Protein AF-0000000076607544 (afdb_homodimer)

Structure (mmCIF, N/CA/C/O backbone):
data_AF-0000000076607544-model_v1
#
loop_
_entity.id
_entity.type
_entity.pdbx_description
1 polymer 'Diamine N-acetyltransferase'
#
loop_
_atom_site.group_PDB
_atom_site.id
_atom_site.type_symbol
_atom_site.label_atom_id
_atom_site.label_alt_id
_atom_site.label_comp_id
_atom_site.label_asym_id
_atom_site.label_entity_id
_atom_site.label_seq_id
_atom_site.pdbx_PDB_ins_code
_atom_site.Cartn_x
_atom_site.Cartn_y
_atom_site.Cartn_z
_atom_site.occupancy
_atom_site.B_iso_or_equiv
_atom_site.auth_seq_id
_atom_site.auth_comp_id
_atom_site.auth_asym_id
_atom_site.auth_atom_id
_atom_site.pdbx_PDB_model_num
ATOM 1 N N . MET A 1 1 ? 13.906 -20.781 -18.016 1 77.5 1 MET A N 1
ATOM 2 C CA . MET A 1 1 ? 12.5 -21.188 -17.938 1 77.5 1 MET A CA 1
ATOM 3 C C . MET A 1 1 ? 12.133 -21.562 -16.5 1 77.5 1 MET A C 1
ATOM 5 O O . MET A 1 1 ? 12.914 -22.203 -15.805 1 77.5 1 MET A O 1
ATOM 9 N N . ILE A 1 2 ? 10.977 -20.969 -15.961 1 88.94 2 ILE A N 1
ATOM 10 C CA . ILE A 1 2 ? 10.555 -21.266 -14.602 1 88.94 2 ILE A CA 1
ATOM 11 C C . ILE A 1 2 ? 9.648 -22.484 -14.594 1 88.94 2 ILE A C 1
ATOM 13 O O . ILE A 1 2 ? 8.484 -22.406 -14.992 1 88.94 2 ILE A O 1
ATOM 17 N N . LYS A 1 3 ? 10.289 -23.641 -14.258 1 90.25 3 LYS A N 1
ATOM 18 C CA . LYS A 1 3 ? 9.477 -24.859 -14.359 1 90.25 3 LYS A CA 1
ATOM 19 C C . LYS A 1 3 ? 9.953 -25.922 -13.375 1 90.25 3 LYS A C 1
ATOM 21 O O . LYS A 1 3 ? 11.062 -25.828 -12.844 1 90.25 3 LYS A O 1
ATOM 26 N N . ASN A 1 4 ? 9.047 -26.828 -12.984 1 92.88 4 ASN A N 1
ATOM 27 C CA . ASN A 1 4 ? 9.359 -28.125 -12.367 1 92.88 4 ASN A CA 1
ATOM 28 C C . ASN A 1 4 ? 8.719 -29.281 -13.133 1 92.88 4 ASN A C 1
ATOM 30 O O . ASN A 1 4 ? 8.336 -29.125 -14.289 1 92.88 4 ASN A O 1
ATOM 34 N N . ASP A 1 5 ? 8.672 -30.469 -12.516 1 90.56 5 ASP A N 1
ATOM 35 C CA . ASP A 1 5 ? 8.203 -31.656 -13.219 1 90.56 5 ASP A CA 1
ATOM 36 C C . ASP A 1 5 ? 6.707 -31.578 -13.5 1 90.56 5 ASP A C 1
ATOM 38 O O . ASP A 1 5 ? 6.195 -32.281 -14.391 1 90.56 5 ASP A O 1
ATOM 42 N N . VAL A 1 6 ? 6.051 -30.703 -12.859 1 92.12 6 VAL A N 1
ATOM 43 C CA . VAL A 1 6 ? 4.59 -30.719 -12.891 1 92.12 6 VAL A CA 1
ATOM 44 C C . VAL A 1 6 ? 4.078 -29.453 -13.578 1 92.12 6 VAL A C 1
ATOM 46 O O . VAL A 1 6 ? 3.055 -29.484 -14.266 1 92.12 6 VAL A O 1
ATOM 49 N N . LEU A 1 7 ? 4.844 -28.344 -13.414 1 95.38 7 LEU A N 1
ATOM 50 C CA . LEU A 1 7 ? 4.301 -27.062 -13.836 1 95.38 7 LEU A CA 1
ATOM 51 C C . LEU A 1 7 ? 5.344 -26.25 -14.609 1 95.38 7 LEU A C 1
ATOM 53 O O . LEU A 1 7 ? 6.547 -26.438 -14.406 1 95.38 7 LEU A O 1
ATOM 57 N N . ILE A 1 8 ? 4.812 -25.375 -15.492 1 93.94 8 ILE A N 1
ATOM 58 C CA . ILE A 1 8 ? 5.605 -24.375 -16.203 1 93.94 8 ILE A CA 1
ATOM 59 C C . ILE A 1 8 ? 4.988 -23 -16 1 93.94 8 ILE A C 1
ATOM 61 O O . ILE A 1 8 ? 3.781 -22.812 -16.188 1 93.94 8 ILE A O 1
ATOM 65 N N . LEU A 1 9 ? 5.816 -22.078 -15.508 1 93.88 9 LEU A N 1
ATOM 66 C CA . LEU A 1 9 ? 5.422 -20.672 -15.508 1 93.88 9 LEU A CA 1
ATOM 67 C C . LEU A 1 9 ? 5.938 -19.953 -16.75 1 93.88 9 LEU A C 1
ATOM 69 O O . LEU A 1 9 ? 7.148 -19.906 -16.984 1 93.88 9 LEU A O 1
ATOM 73 N N . ARG A 1 10 ? 5.02 -19.406 -17.516 1 90.38 10 ARG A N 1
ATOM 74 C CA . ARG A 1 10 ? 5.441 -18.812 -18.781 1 90.38 10 ARG A CA 1
ATOM 75 C C . ARG A 1 10 ? 4.793 -17.453 -18.984 1 90.38 10 ARG A C 1
ATOM 77 O O . ARG A 1 10 ? 3.775 -17.141 -18.375 1 90.38 10 ARG A O 1
ATOM 84 N N . ALA A 1 11 ? 5.355 -16.781 -19.953 1 87.06 11 ALA A N 1
ATOM 85 C CA . ALA A 1 11 ? 4.836 -15.461 -20.297 1 87.06 11 ALA A CA 1
ATOM 86 C C . ALA A 1 11 ? 3.445 -15.562 -20.922 1 87.06 11 ALA A C 1
ATOM 88 O O . ALA A 1 11 ? 3.119 -16.562 -21.562 1 87.06 11 ALA A O 1
ATOM 89 N N . VAL A 1 12 ? 2.705 -14.469 -20.688 1 86.31 12 VAL A N 1
ATOM 90 C CA . VAL A 1 12 ? 1.394 -14.367 -21.328 1 86.31 12 VAL A CA 1
ATOM 91 C C . VAL A 1 12 ? 1.56 -14.211 -22.828 1 86.31 12 VAL A C 1
ATOM 93 O O . VAL A 1 12 ? 2.416 -13.453 -23.297 1 86.31 12 VAL A O 1
ATOM 96 N N . GLU A 1 13 ? 0.766 -14.961 -23.594 1 83.62 13 GLU A N 1
ATOM 97 C CA . GLU A 1 13 ? 0.777 -14.898 -25.047 1 83.62 13 GLU A CA 1
ATOM 98 C C . GLU A 1 13 ? -0.578 -14.453 -25.594 1 83.62 13 GLU A C 1
ATOM 100 O O . GLU A 1 13 ? -1.6 -14.586 -24.922 1 83.62 13 GLU A O 1
ATOM 105 N N . PRO A 1 14 ? -0.554 -13.859 -26.797 1 82.25 14 PRO A N 1
ATOM 106 C CA . PRO A 1 14 ? -1.816 -13.43 -27.391 1 82.25 14 PRO A CA 1
ATOM 107 C C . PRO A 1 14 ? -2.867 -14.539 -27.422 1 82.25 14 PRO A C 1
ATOM 109 O O . PRO A 1 14 ? -4.062 -14.258 -27.281 1 82.25 14 PRO A O 1
ATOM 112 N N . GLN A 1 15 ? -2.477 -15.758 -27.547 1 84.38 15 GLN A N 1
ATOM 113 C C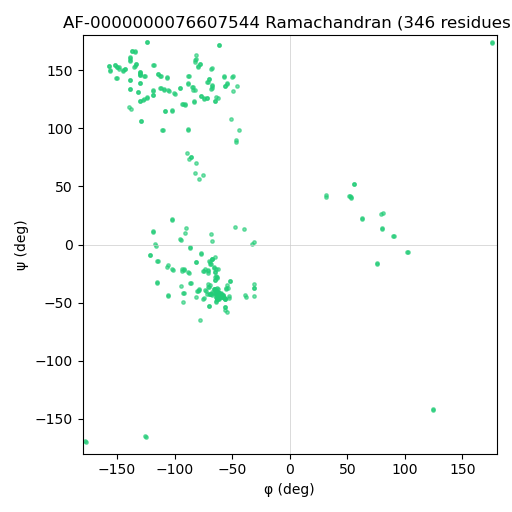A . GLN A 1 15 ? -3.385 -16.906 -27.625 1 84.38 15 GLN A CA 1
ATOM 114 C C . GLN A 1 15 ? -4.086 -17.141 -26.297 1 84.38 15 GLN A C 1
ATOM 116 O O . GLN A 1 15 ? -5.059 -17.891 -26.219 1 84.38 15 GLN A O 1
ATOM 121 N N . ASP A 1 16 ? -3.52 -16.531 -25.25 1 86.5 16 ASP A N 1
ATOM 122 C CA . ASP A 1 16 ? -4.094 -16.719 -23.922 1 86.5 16 ASP A CA 1
ATOM 123 C C . ASP A 1 16 ? -5.348 -15.875 -23.734 1 86.5 16 ASP A C 1
ATOM 125 O O . ASP A 1 16 ? -6.051 -16 -22.734 1 86.5 16 ASP A O 1
ATOM 129 N N . ILE A 1 17 ? -5.633 -15.062 -24.625 1 79.38 17 ILE A N 1
ATOM 130 C CA . ILE A 1 17 ? -6.695 -14.07 -24.484 1 79.38 17 ILE A CA 1
ATOM 131 C C . ILE A 1 17 ? -8.023 -14.773 -24.234 1 79.38 17 ILE A C 1
ATOM 133 O O . ILE A 1 17 ? -8.828 -14.312 -23.422 1 79.38 17 ILE A O 1
ATOM 137 N N . ASP A 1 18 ? -8.289 -15.812 -24.906 1 79.31 18 ASP A N 1
ATOM 138 C CA . ASP A 1 18 ? -9.555 -16.516 -24.75 1 79.31 18 ASP A CA 1
ATOM 139 C C . ASP A 1 18 ? -9.711 -17.078 -23.344 1 79.31 18 ASP A C 1
ATOM 141 O O . ASP A 1 18 ? -10.781 -17 -22.75 1 79.31 18 ASP A O 1
ATOM 145 N N . ILE A 1 19 ? -8.688 -17.625 -22.844 1 80.62 19 ILE A N 1
ATOM 146 C CA . ILE A 1 19 ? -8.727 -18.203 -21.516 1 80.62 19 ILE A CA 1
ATOM 147 C C . ILE A 1 19 ? -8.891 -17.094 -20.469 1 80.62 19 ILE A C 1
ATOM 149 O O . ILE A 1 19 ? -9.648 -17.234 -19.516 1 80.62 19 ILE A O 1
ATOM 153 N N . LEU A 1 20 ? -8.18 -16.031 -20.719 1 76.88 20 LEU A N 1
ATOM 154 C CA . LEU A 1 20 ? -8.258 -14.891 -19.797 1 76.88 20 LEU A CA 1
ATOM 155 C C . LEU A 1 20 ? -9.664 -14.305 -19.781 1 76.88 20 LEU A C 1
ATOM 157 O O . LEU A 1 20 ? -10.156 -13.898 -18.719 1 76.88 20 LEU A O 1
ATOM 161 N N . TYR A 1 21 ? -10.195 -14.258 -20.859 1 73.44 21 TYR A N 1
ATOM 162 C CA . TYR A 1 21 ? -11.562 -13.758 -20.969 1 73.44 21 TYR A CA 1
ATOM 163 C C . TYR A 1 21 ? -12.539 -14.664 -20.234 1 73.44 21 TYR A C 1
ATOM 165 O O . TYR A 1 21 ? -13.453 -14.18 -19.562 1 73.44 21 TYR A O 1
ATOM 173 N N . GLN A 1 22 ? -12.375 -15.867 -20.312 1 74.38 22 GLN A N 1
ATOM 174 C CA . GLN A 1 22 ? -13.242 -16.828 -19.641 1 74.38 22 GLN A CA 1
ATOM 175 C C . GLN A 1 22 ? -13.109 -16.719 -18.125 1 74.38 22 GLN A C 1
ATOM 177 O O . GLN A 1 22 ? -14.102 -16.844 -17.391 1 74.38 22 GLN A O 1
ATOM 182 N N . TRP A 1 23 ? -11.898 -16.5 -17.672 1 71.38 23 TRP A N 1
ATOM 183 C CA . TRP A 1 23 ? -11.656 -16.422 -16.234 1 71.38 23 TRP A CA 1
ATOM 184 C C . TRP A 1 23 ? -12.172 -15.117 -15.664 1 71.38 23 TRP A C 1
ATOM 186 O O . TRP A 1 23 ? -12.664 -15.086 -14.531 1 71.38 23 TRP A O 1
ATOM 196 N N . GLU A 1 24 ? -11.906 -13.953 -16.281 1 60.94 24 GLU A N 1
ATOM 197 C CA . GLU A 1 24 ? -12.383 -12.664 -15.812 1 60.94 24 GLU A CA 1
ATOM 198 C C . GLU A 1 24 ? -13.898 -12.672 -15.602 1 60.94 24 GLU A C 1
ATOM 200 O O . GLU A 1 24 ? -14.398 -12.102 -14.633 1 60.94 24 GLU A O 1
ATOM 205 N N . ASN A 1 25 ? -14.539 -13.164 -16.484 1 55.5 25 ASN A N 1
ATOM 206 C CA . ASN A 1 25 ? -15.992 -13.234 -16.375 1 55.5 25 ASN A CA 1
ATOM 207 C C . ASN A 1 25 ? -16.422 -14.094 -15.188 1 55.5 25 ASN A C 1
ATOM 209 O O . ASN A 1 25 ? -17.562 -13.992 -14.719 1 55.5 25 ASN A O 1
ATOM 213 N N . ASN A 1 26 ? -15.617 -14.844 -14.82 1 49.53 26 ASN A N 1
ATOM 214 C CA . ASN A 1 26 ? -15.93 -15.711 -13.688 1 49.53 26 ASN A CA 1
ATOM 215 C C . ASN A 1 26 ? -15.211 -15.258 -12.422 1 49.53 26 ASN A C 1
ATOM 217 O O . ASN A 1 26 ? -15.352 -15.883 -11.367 1 49.53 26 ASN A O 1
ATOM 221 N N . MET A 1 27 ? -14.234 -14.477 -12.578 1 46.03 27 MET A N 1
ATOM 222 C CA . MET A 1 27 ? -13.32 -14.25 -11.469 1 46.03 27 MET A CA 1
ATOM 223 C C . MET A 1 27 ? -13.805 -13.109 -10.578 1 46.03 27 MET A C 1
ATOM 225 O O . MET A 1 27 ? -13.773 -11.945 -10.984 1 46.03 27 MET A O 1
ATOM 229 N N . GLU A 1 28 ? -14.742 -13.266 -9.852 1 44.12 28 GLU A N 1
ATOM 230 C CA . GLU A 1 28 ? -14.93 -12.438 -8.664 1 44.12 28 GLU A CA 1
ATOM 231 C C . GLU A 1 28 ? -13.586 -11.992 -8.086 1 44.12 28 GLU A C 1
ATOM 233 O O . GLU A 1 28 ? -13.516 -10.992 -7.375 1 44.12 28 GLU A O 1
ATOM 238 N N . ILE A 1 29 ? -12.562 -12.75 -8.141 1 43.06 29 ILE A N 1
ATOM 239 C CA . ILE A 1 29 ? -11.516 -12.961 -7.145 1 43.06 29 ILE A CA 1
ATOM 240 C C . ILE A 1 29 ? -10.359 -12 -7.41 1 43.06 29 ILE A C 1
ATOM 242 O O . ILE A 1 29 ? -9.688 -11.555 -6.477 1 43.06 29 ILE A O 1
ATOM 246 N N . TRP A 1 30 ? -9.828 -11.914 -8.773 1 45.59 30 TRP A N 1
ATOM 247 C CA . TRP A 1 30 ? -8.43 -11.508 -8.781 1 45.59 30 TRP A CA 1
ATOM 248 C C . TRP A 1 30 ? -8.297 -10 -8.57 1 45.59 30 TRP A C 1
ATOM 250 O O . TRP A 1 30 ? -8.625 -9.211 -9.461 1 45.59 30 TRP A O 1
ATOM 260 N N . GLN A 1 31 ? -8.789 -9.539 -7.594 1 44.5 31 GLN A N 1
ATOM 261 C CA . GLN A 1 31 ? -8.672 -8.125 -7.254 1 44.5 31 GLN A CA 1
ATOM 262 C C . GLN A 1 31 ? -7.223 -7.75 -6.969 1 44.5 31 GLN A C 1
ATOM 264 O O . GLN A 1 31 ? -6.93 -6.609 -6.594 1 44.5 31 GLN A O 1
ATOM 269 N N . ALA A 1 32 ? -6.492 -8.828 -6.887 1 42.16 32 ALA A N 1
ATOM 270 C CA . ALA A 1 32 ? -5.25 -8.391 -6.258 1 42.16 32 ALA A CA 1
ATOM 271 C C . ALA A 1 32 ? -4.605 -7.258 -7.051 1 42.16 32 ALA A C 1
ATOM 273 O O . ALA A 1 32 ? -3.973 -6.371 -6.473 1 42.16 32 ALA A O 1
ATOM 274 N N . GLY A 1 33 ? -4.301 -7.41 -8.391 1 44.12 33 GLY A N 1
ATOM 275 C CA . GLY A 1 33 ? -3.67 -6.316 -9.109 1 44.12 33 GLY A CA 1
ATOM 276 C C . GLY A 1 33 ? -4.668 -5.375 -9.758 1 44.12 33 GLY A C 1
ATOM 277 O O . GLY A 1 33 ? -5.816 -5.75 -10.008 1 44.12 33 GLY A O 1
ATOM 278 N N . ASN A 1 34 ? -4.609 -4.039 -9.352 1 42 34 ASN A N 1
ATOM 279 C CA . ASN A 1 34 ? -5.43 -2.982 -9.938 1 42 34 ASN A CA 1
ATOM 280 C C . ASN A 1 34 ? -5.703 -3.246 -11.414 1 42 34 ASN A C 1
ATOM 282 O O . ASN A 1 34 ? -6.168 -2.357 -12.133 1 42 34 ASN A O 1
ATOM 286 N N . THR A 1 35 ? -5.254 -4.219 -11.891 1 39.31 35 THR A N 1
ATOM 287 C CA . THR A 1 35 ? -5.184 -4.242 -13.344 1 39.31 35 THR A CA 1
ATOM 288 C C . THR A 1 35 ? -6.531 -4.633 -13.945 1 39.31 35 THR A C 1
ATOM 290 O O . THR A 1 35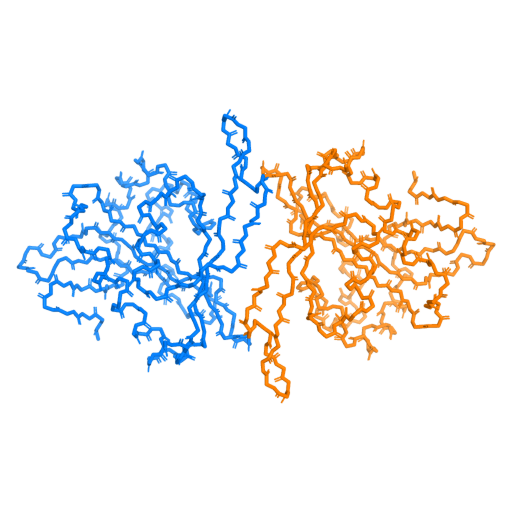 ? -6.816 -4.316 -15.102 1 39.31 35 THR A O 1
ATOM 293 N N . LEU A 1 36 ? -7.137 -5.547 -13.477 1 37.81 36 LEU A N 1
ATOM 294 C CA . LEU A 1 36 ? -7.973 -6.141 -14.508 1 37.81 36 LEU A CA 1
ATOM 295 C C . LEU A 1 36 ? -9.273 -5.363 -14.672 1 37.81 36 LEU A C 1
ATOM 297 O O . LEU A 1 36 ? -10.195 -5.512 -13.875 1 37.81 36 LEU A O 1
ATOM 301 N N . VAL A 1 37 ? -9.18 -4.238 -15 1 42.12 37 VAL A N 1
ATOM 302 C CA . VAL A 1 37 ? -10.406 -3.697 -15.578 1 42.12 37 VAL A CA 1
ATOM 303 C C . VAL A 1 37 ? -10.938 -4.645 -16.656 1 42.12 37 VAL A C 1
ATOM 305 O O . VAL A 1 37 ? -10.156 -5.266 -17.375 1 42.12 37 VAL A O 1
ATOM 308 N N . PRO A 1 38 ? -12.195 -4.859 -16.484 1 43.47 38 PRO A N 1
ATOM 309 C CA . PRO A 1 38 ? -12.805 -5.652 -17.547 1 43.47 38 PRO A CA 1
ATOM 310 C C . PRO A 1 38 ? -12.414 -5.16 -18.938 1 43.47 38 PRO A C 1
ATOM 312 O O . PRO A 1 38 ? -12.562 -3.977 -19.25 1 43.47 38 PRO A O 1
ATOM 315 N N . PHE A 1 39 ? -11.414 -5.605 -19.438 1 44.66 39 PHE A N 1
ATOM 316 C CA . PHE A 1 39 ? -11.023 -5.191 -20.781 1 44.66 39 PHE A CA 1
ATOM 317 C C . PHE A 1 39 ? -11.773 -5.996 -21.844 1 44.66 39 PHE A C 1
ATOM 319 O O . PHE A 1 39 ? -12.109 -7.156 -21.609 1 44.66 39 PHE A O 1
ATOM 326 N N . SER A 1 40 ? -12.32 -5.285 -22.844 1 53.31 40 SER A N 1
ATOM 327 C CA . SER A 1 40 ? -12.648 -5.961 -24.094 1 53.31 40 SER A CA 1
ATOM 328 C C . SER A 1 40 ? -11.477 -6.793 -24.594 1 53.31 40 SER A C 1
ATOM 330 O O . SER A 1 40 ? -10.328 -6.562 -24.203 1 53.31 40 SER A O 1
ATOM 332 N N . LYS A 1 41 ? -11.867 -7.973 -25.219 1 57.72 41 LYS A N 1
ATOM 333 C CA . LYS A 1 41 ? -10.867 -8.852 -25.828 1 57.72 41 LYS A CA 1
ATOM 334 C C . LYS A 1 41 ? -9.766 -8.047 -26.516 1 57.72 41 LYS A C 1
ATOM 336 O O . LYS A 1 41 ? -8.586 -8.391 -26.422 1 57.72 41 LYS A O 1
ATOM 341 N N . TYR A 1 42 ? -10.258 -7.098 -27.203 1 60.16 42 TYR A N 1
ATOM 342 C CA . TYR A 1 42 ? -9.344 -6.266 -27.969 1 60.16 42 TYR A CA 1
ATOM 343 C C . TYR A 1 42 ? -8.383 -5.52 -27.047 1 60.16 42 TYR A C 1
ATOM 345 O O . TYR A 1 42 ? -7.18 -5.473 -27.297 1 60.16 42 TYR A O 1
ATOM 353 N N . GLN A 1 43 ? -8.797 -5.062 -26.078 1 60.34 43 GLN A N 1
ATOM 354 C CA . GLN A 1 43 ? -7.965 -4.301 -25.156 1 60.34 43 GLN A CA 1
ATOM 355 C C . GLN A 1 43 ? -6.988 -5.211 -24.422 1 60.34 43 GLN A C 1
ATOM 357 O O . GLN A 1 43 ? -5.844 -4.828 -24.172 1 60.34 43 GLN A O 1
ATOM 362 N N . LEU A 1 44 ? -7.512 -6.309 -24.219 1 61.97 44 LEU A N 1
ATOM 363 C CA . LEU A 1 44 ? -6.656 -7.285 -23.547 1 61.97 44 LEU A CA 1
ATOM 364 C C . LEU A 1 44 ? -5.508 -7.711 -24.453 1 61.97 44 LEU A C 1
ATOM 366 O O . LEU A 1 44 ? -4.379 -7.891 -23.984 1 61.97 44 LEU A O 1
ATOM 370 N N . LYS A 1 45 ? -5.887 -7.938 -25.672 1 62.34 45 LYS A N 1
ATOM 371 C CA . LYS A 1 45 ? -4.855 -8.305 -26.641 1 62.34 45 LYS A CA 1
ATOM 372 C C . LYS A 1 45 ? -3.775 -7.23 -26.719 1 62.34 45 LYS A C 1
ATOM 374 O O . LYS A 1 45 ? -2.584 -7.543 -26.75 1 62.34 45 LYS A O 1
ATOM 379 N N . LYS A 1 46 ? -4.16 -6.105 -26.797 1 61.69 46 LYS A N 1
ATOM 380 C CA . LYS A 1 46 ? -3.213 -5 -26.875 1 61.69 46 LYS A CA 1
ATOM 381 C C . LYS A 1 46 ? -2.344 -4.922 -25.625 1 61.69 46 LYS A C 1
ATOM 383 O O . LYS A 1 46 ? -1.154 -4.605 -25.719 1 61.69 46 LYS A O 1
ATOM 388 N N . TYR A 1 47 ? -3.039 -5.203 -24.625 1 59.91 47 TYR A N 1
ATOM 389 C CA . TYR A 1 47 ? -2.336 -5.164 -23.359 1 59.91 47 TYR A CA 1
ATOM 390 C C . TYR A 1 47 ? -1.216 -6.199 -23.312 1 59.91 47 TYR A C 1
ATOM 392 O O . TYR A 1 47 ? -0.099 -5.898 -22.891 1 59.91 47 TYR A O 1
ATOM 400 N N . ILE A 1 48 ? -1.546 -7.297 -23.703 1 61.88 48 ILE A N 1
ATOM 401 C CA . ILE A 1 48 ? -0.591 -8.398 -23.688 1 61.88 48 ILE A CA 1
ATOM 402 C C . ILE A 1 48 ? 0.578 -8.086 -24.609 1 61.88 48 ILE A C 1
ATOM 404 O O . ILE A 1 48 ? 1.735 -8.352 -24.281 1 61.88 48 ILE A O 1
ATOM 408 N N . GLU A 1 49 ? 0.218 -7.641 -25.625 1 59.78 49 GLU A N 1
ATOM 409 C CA . GLU A 1 49 ? 1.232 -7.32 -26.625 1 59.78 49 GLU A CA 1
ATOM 410 C C . GLU A 1 49 ? 2.18 -6.234 -26.125 1 59.78 49 GLU A C 1
ATOM 412 O O . GLU A 1 49 ? 3.359 -6.219 -26.484 1 59.78 49 GLU A O 1
ATOM 417 N N . SER A 1 50 ? 1.668 -5.52 -25.359 1 56.66 50 SER A N 1
ATOM 418 C CA . SER A 1 50 ? 2.461 -4.398 -24.859 1 56.66 50 SER A CA 1
ATOM 419 C C . SER A 1 50 ? 3.162 -4.75 -23.547 1 56.66 50 SER A C 1
ATOM 421 O O . SER A 1 50 ? 4.109 -4.07 -23.156 1 56.66 50 SER A O 1
ATOM 423 N N . SER A 1 51 ? 2.613 -5.738 -22.938 1 53.69 51 SER A N 1
ATOM 424 C CA . SER A 1 51 ? 3.053 -6.062 -21.578 1 53.69 51 SER A CA 1
ATOM 425 C C . SER A 1 51 ? 4.434 -6.711 -21.594 1 53.69 51 SER A C 1
ATOM 427 O O . SER A 1 51 ? 4.949 -7.098 -20.531 1 53.69 51 SER A O 1
ATOM 429 N N . SER A 1 52 ? 4.953 -7.316 -22.719 1 52 52 SER A N 1
ATOM 430 C CA . SER A 1 52 ? 6.289 -7.895 -22.594 1 52 52 SER A CA 1
ATOM 431 C C . SER A 1 52 ? 7.207 -7 -21.766 1 52 52 SER A C 1
ATOM 433 O O . SER A 1 52 ? 8.43 -7.055 -21.906 1 52 52 SER A O 1
ATOM 435 N N . LEU A 1 53 ? 6.707 -6.09 -21.109 1 52.47 53 LEU A N 1
ATOM 436 C CA . LEU A 1 53 ? 7.547 -4.953 -20.75 1 52.47 53 LEU A CA 1
ATOM 437 C C . LEU A 1 53 ? 8.383 -5.262 -19.516 1 52.47 53 LEU A C 1
ATOM 439 O O . LEU A 1 53 ? 8.047 -6.16 -18.75 1 52.47 53 LEU A O 1
ATOM 443 N N . ASP A 1 54 ? 9.539 -4.504 -19.375 1 66.19 54 ASP A N 1
ATOM 444 C CA . ASP A 1 54 ? 10.609 -4.23 -18.438 1 66.19 54 ASP A CA 1
ATOM 445 C C . ASP A 1 54 ? 10.062 -4.043 -17.016 1 66.19 54 ASP A C 1
ATOM 447 O O . ASP A 1 54 ? 9.344 -3.078 -16.75 1 66.19 54 ASP A O 1
ATOM 451 N N . LEU A 1 55 ? 10.195 -5.203 -16.266 1 71 55 LEU A N 1
ATOM 452 C CA . LEU A 1 55 ? 9.836 -5.188 -14.859 1 71 55 LEU A CA 1
ATOM 453 C C . LEU A 1 55 ? 10.086 -3.816 -14.242 1 71 55 LEU A C 1
ATOM 455 O O . LEU A 1 55 ? 9.289 -3.334 -13.438 1 71 55 LEU A O 1
ATOM 459 N N . TYR A 1 56 ? 11.133 -3.256 -14.695 1 71.62 56 TYR A N 1
ATOM 460 C CA . TYR A 1 56 ? 11.531 -1.976 -14.125 1 71.62 56 TYR A CA 1
ATOM 461 C C . TYR A 1 56 ? 10.625 -0.852 -14.625 1 71.62 56 TYR A C 1
ATOM 463 O O . TYR A 1 56 ? 10.422 0.143 -13.922 1 71.62 56 TYR A O 1
ATOM 471 N N . GLN A 1 57 ? 10.055 -1.14 -15.711 1 74.44 57 GLN A N 1
ATOM 472 C CA . GLN A 1 57 ? 9.18 -0.118 -16.281 1 74.44 57 GLN A CA 1
ATOM 473 C C . GLN A 1 57 ? 7.738 -0.314 -15.82 1 74.44 57 GLN A C 1
ATOM 475 O O . GLN A 1 57 ? 7.078 0.642 -15.406 1 74.44 57 GLN A O 1
ATOM 480 N N . THR A 1 58 ? 7.305 -1.545 -15.797 1 76.88 58 THR A N 1
ATOM 481 C CA . THR A 1 58 ? 5.898 -1.794 -15.508 1 76.88 58 THR A CA 1
ATOM 482 C C . THR A 1 58 ? 5.68 -2.018 -14.016 1 76.88 58 THR A C 1
ATOM 484 O O . THR A 1 58 ? 4.551 -1.925 -13.531 1 76.88 58 THR A O 1
ATOM 487 N N . LYS A 1 59 ? 6.738 -2.396 -13.367 1 86.19 59 LYS A N 1
ATOM 488 C CA . LYS A 1 59 ? 6.742 -2.703 -11.938 1 86.19 59 LYS A CA 1
ATOM 489 C C . LYS A 1 59 ? 5.84 -3.896 -11.625 1 86.19 59 LYS A C 1
ATOM 491 O O . LYS A 1 59 ? 5.297 -4.004 -10.523 1 86.19 59 LYS A O 1
ATOM 496 N N . GLN A 1 60 ? 5.629 -4.73 -12.781 1 87.88 60 GLN A N 1
ATOM 497 C CA . GLN A 1 60 ? 4.785 -5.914 -12.641 1 87.88 60 GLN A CA 1
ATOM 498 C C . GLN A 1 60 ? 5.25 -7.031 -13.57 1 87.88 60 GLN A C 1
ATOM 500 O O . GLN A 1 60 ? 5.926 -6.777 -14.57 1 87.88 60 GLN A O 1
ATOM 505 N N . LEU A 1 61 ? 5.051 -8.266 -13.234 1 86.62 61 LEU A N 1
ATOM 506 C CA . LEU A 1 61 ? 5.301 -9.477 -14.016 1 86.62 61 LEU A CA 1
ATOM 507 C C . LEU A 1 61 ? 4.152 -10.469 -13.867 1 86.62 61 LEU A C 1
ATOM 509 O O . LEU A 1 61 ? 3.799 -10.852 -12.75 1 86.62 61 LEU A O 1
ATOM 513 N N . ARG A 1 62 ? 3.516 -10.719 -15 1 90.06 62 ARG A N 1
ATOM 514 C CA . ARG A 1 62 ? 2.439 -11.703 -15 1 90.06 62 ARG A CA 1
ATOM 515 C C . ARG A 1 62 ? 2.836 -12.945 -15.797 1 90.06 62 ARG A C 1
ATOM 517 O O . ARG A 1 62 ? 3.338 -12.836 -16.922 1 90.06 62 ARG A O 1
ATOM 524 N N . LEU A 1 63 ? 2.572 -14.117 -15.25 1 90.19 63 LEU A N 1
ATOM 525 C CA . LEU A 1 63 ? 2.893 -15.391 -15.883 1 90.19 63 LEU A CA 1
ATOM 526 C C . LEU A 1 63 ? 1.684 -16.312 -15.875 1 90.19 63 LEU A C 1
ATOM 528 O O . LEU A 1 63 ? 0.864 -16.266 -14.961 1 90.19 63 LEU A O 1
ATOM 532 N N . MET A 1 64 ? 1.652 -17.109 -16.938 1 91.88 64 MET A N 1
ATOM 533 C CA . MET A 1 64 ? 0.673 -18.188 -16.969 1 91.88 64 MET A CA 1
ATOM 534 C C . MET A 1 64 ? 1.229 -19.453 -16.328 1 91.88 64 MET A C 1
ATOM 536 O O . MET A 1 64 ? 2.428 -19.719 -16.422 1 91.88 64 MET A O 1
ATOM 540 N N . ILE A 1 65 ? 0.322 -20.156 -15.672 1 94.88 65 ILE A N 1
ATOM 541 C CA . ILE A 1 65 ? 0.686 -21.438 -15.086 1 94.88 65 ILE A CA 1
ATOM 542 C C . ILE A 1 65 ? 0.172 -22.562 -15.969 1 94.88 65 ILE A C 1
ATOM 544 O O . ILE A 1 65 ? -1.039 -22.75 -16.109 1 94.88 65 ILE A O 1
ATOM 548 N N . ASP A 1 66 ? 1.102 -23.297 -16.516 1 94.88 66 ASP A N 1
ATOM 549 C CA . ASP A 1 66 ? 0.758 -24.438 -17.359 1 94.88 66 ASP A CA 1
ATOM 550 C C . ASP A 1 66 ? 1.151 -25.766 -16.688 1 94.88 66 ASP A C 1
ATOM 552 O O . ASP A 1 66 ? 2.154 -25.828 -15.977 1 94.88 66 ASP A O 1
ATOM 556 N N . LEU A 1 67 ? 0.285 -26.781 -16.953 1 94.81 67 LEU A N 1
ATOM 557 C CA . LEU A 1 67 ? 0.742 -28.141 -16.625 1 94.81 67 LEU A CA 1
ATOM 558 C C . LEU A 1 67 ? 1.892 -28.547 -17.547 1 94.81 67 LEU A C 1
ATOM 560 O O . LEU A 1 67 ? 1.873 -28.266 -18.734 1 94.81 67 LEU A O 1
ATOM 564 N N . ALA A 1 68 ? 2.877 -29.156 -16.922 1 89.69 68 ALA A N 1
ATOM 565 C CA . ALA A 1 68 ? 4.055 -29.562 -17.688 1 89.69 68 ALA A CA 1
ATOM 566 C C . ALA A 1 68 ? 3.736 -30.734 -18.609 1 89.69 68 ALA A C 1
ATOM 568 O O . ALA A 1 68 ? 4.434 -30.969 -19.594 1 89.69 68 ALA A O 1
ATOM 569 N N . ALA A 1 69 ? 2.707 -31.438 -18.234 1 82.81 69 ALA A N 1
ATOM 570 C CA . ALA A 1 69 ? 2.359 -32.625 -19.047 1 82.81 69 ALA A CA 1
ATOM 571 C C . ALA A 1 69 ? 2.018 -32.219 -20.484 1 82.81 69 ALA A C 1
ATOM 573 O O . ALA A 1 69 ? 1.933 -31.016 -20.797 1 82.81 69 ALA A O 1
ATOM 574 N N . GLN A 1 70 ? 1.859 -33.188 -21.312 1 66.19 70 GLN A N 1
ATOM 575 C CA . GLN A 1 70 ? 1.791 -33.094 -22.766 1 66.19 70 GLN A CA 1
ATOM 576 C C . GLN A 1 70 ? 0.718 -32.094 -23.219 1 66.19 70 GLN A C 1
ATOM 578 O O . GLN A 1 70 ? 0.915 -31.359 -24.172 1 66.19 70 GLN A O 1
ATOM 583 N N . ASN A 1 71 ? -0.421 -31.969 -22.5 1 65 71 ASN A N 1
ATOM 584 C CA . ASN A 1 71 ? -1.46 -31.141 -23.094 1 65 71 ASN A CA 1
ATOM 585 C C . ASN A 1 71 ? -1.327 -29.688 -22.656 1 65 71 ASN A C 1
ATOM 587 O O . ASN A 1 71 ? -2.062 -28.812 -23.141 1 65 71 ASN A O 1
ATOM 591 N N . ARG A 1 72 ? -0.269 -29.266 -22 1 74 72 ARG A N 1
ATOM 592 C CA . ARG A 1 72 ? 0.126 -27.938 -21.562 1 74 72 ARG A CA 1
ATOM 593 C C . ARG A 1 72 ? -1.095 -27.078 -21.234 1 74 72 ARG A C 1
ATOM 595 O O . ARG A 1 72 ? -1.192 -25.922 -21.656 1 74 72 ARG A O 1
ATOM 602 N N . SER A 1 73 ? -2.07 -27.672 -20.562 1 88.62 73 SER A N 1
ATOM 603 C CA . SER A 1 73 ? -3.256 -26.922 -20.172 1 88.62 73 SER A CA 1
ATOM 604 C C . SER A 1 73 ? -2.898 -25.781 -19.219 1 88.62 73 SER A C 1
ATOM 606 O O . SER A 1 73 ? -2.145 -25.984 -18.266 1 88.62 73 SER A O 1
ATOM 608 N N . THR A 1 74 ? -3.359 -24.625 -19.656 1 92.94 74 THR A N 1
ATOM 609 C CA . THR A 1 74 ? -3.213 -23.484 -18.766 1 92.94 74 THR A CA 1
ATOM 610 C C . THR A 1 74 ? -4.211 -23.562 -17.609 1 92.94 74 THR A C 1
ATOM 612 O O . THR A 1 74 ? -5.418 -23.641 -17.828 1 92.94 74 THR A O 1
ATOM 615 N N . ILE A 1 75 ? -3.684 -23.484 -16.359 1 93.62 75 ILE A N 1
ATOM 616 C CA . ILE A 1 75 ? -4.578 -23.812 -15.258 1 93.62 75 ILE A CA 1
ATOM 617 C C . ILE A 1 75 ? -4.68 -22.625 -14.305 1 93.62 75 ILE A C 1
ATOM 619 O O . ILE A 1 75 ? -5.469 -22.641 -13.359 1 93.62 75 ILE A O 1
ATOM 623 N N . GLY A 1 76 ? -3.828 -21.609 -14.516 1 94 76 GLY A N 1
ATOM 624 C CA . GLY A 1 76 ? -3.844 -20.469 -13.617 1 94 76 GLY A CA 1
ATOM 625 C C . GLY A 1 76 ? -2.873 -19.375 -14.023 1 94 76 GLY A C 1
ATOM 626 O O . GLY A 1 76 ? -2.379 -19.359 -15.148 1 94 76 GLY A O 1
ATOM 627 N N . MET A 1 77 ? -2.713 -18.406 -13.07 1 92.81 77 MET A N 1
ATOM 628 C CA . MET A 1 77 ? -1.807 -17.281 -13.266 1 92.81 77 MET A CA 1
ATOM 629 C C . MET A 1 77 ? -1.12 -16.906 -11.953 1 92.81 77 MET A C 1
ATOM 631 O O . MET A 1 77 ? -1.674 -17.125 -10.875 1 92.81 77 MET A O 1
ATOM 635 N N . ILE A 1 78 ? 0.034 -16.391 -12.133 1 93.81 78 ILE A N 1
ATOM 636 C CA . ILE A 1 78 ? 0.787 -15.852 -11 1 93.81 78 ILE A CA 1
ATOM 637 C C . ILE A 1 78 ? 1.46 -14.539 -11.398 1 93.81 78 ILE A C 1
ATOM 639 O O . ILE A 1 78 ? 1.926 -14.391 -12.531 1 93.81 78 ILE A O 1
ATOM 643 N N . ASP A 1 79 ? 1.452 -13.602 -10.422 1 91.75 79 ASP A N 1
ATOM 644 C CA . ASP A 1 79 ? 1.991 -12.312 -10.836 1 91.75 79 ASP A CA 1
ATOM 645 C C . ASP A 1 79 ? 2.752 -11.641 -9.695 1 91.75 79 ASP A C 1
ATOM 647 O O . ASP A 1 79 ? 2.529 -11.953 -8.523 1 91.75 79 ASP A O 1
ATOM 651 N N . LEU A 1 80 ? 3.707 -10.898 -10.086 1 93.31 80 LEU A N 1
ATOM 652 C CA . LEU A 1 80 ? 4.418 -9.922 -9.266 1 93.31 80 LEU A CA 1
ATOM 653 C C . LEU A 1 80 ? 3.904 -8.516 -9.531 1 93.31 80 LEU A C 1
ATOM 655 O O . LEU A 1 80 ? 3.795 -8.094 -10.68 1 93.31 80 LEU A O 1
ATOM 659 N N . PHE A 1 81 ? 3.566 -7.766 -8.414 1 91 81 PHE A N 1
ATOM 660 C CA . PHE A 1 81 ? 3.049 -6.418 -8.617 1 91 81 PHE A CA 1
ATOM 661 C C . PHE A 1 81 ? 3.678 -5.445 -7.629 1 91 81 PHE A C 1
ATOM 663 O O . PHE A 1 81 ? 4.324 -5.859 -6.664 1 91 81 PHE A O 1
ATOM 670 N N . ASP A 1 82 ? 3.486 -4.184 -7.918 1 91.69 82 ASP A N 1
ATOM 671 C CA . ASP A 1 82 ? 3.988 -3.127 -7.043 1 91.69 82 ASP A CA 1
ATOM 672 C C . ASP A 1 82 ? 5.473 -3.318 -6.746 1 91.69 82 ASP A C 1
ATOM 674 O O . ASP A 1 82 ? 5.898 -3.213 -5.594 1 91.69 82 ASP A O 1
ATOM 678 N N . PHE A 1 83 ? 6.215 -3.686 -7.824 1 92.62 83 PHE A N 1
ATOM 679 C CA . PHE A 1 83 ? 7.656 -3.842 -7.641 1 92.62 83 PHE A CA 1
ATOM 680 C C . PHE A 1 83 ? 8.305 -2.506 -7.305 1 92.62 83 PHE A C 1
ATOM 682 O O . PHE A 1 83 ? 8.109 -1.519 -8.016 1 92.62 83 PHE A O 1
ATOM 689 N N . ASP A 1 84 ? 8.992 -2.447 -6.188 1 93.06 84 ASP A N 1
ATOM 690 C CA . ASP A 1 84 ? 9.773 -1.297 -5.746 1 93.06 84 ASP A CA 1
ATOM 691 C C . ASP A 1 84 ? 11.266 -1.595 -5.801 1 93.06 84 ASP A C 1
ATOM 693 O O . ASP A 1 84 ? 11.812 -2.23 -4.895 1 93.06 84 ASP A O 1
ATOM 697 N N . PRO A 1 85 ? 11.93 -1.163 -6.832 1 90.62 85 PRO A N 1
ATOM 698 C CA . PRO A 1 85 ? 13.344 -1.508 -6.984 1 90.62 85 PRO A CA 1
ATOM 699 C C . PRO A 1 85 ? 14.219 -0.909 -5.883 1 90.62 85 PRO A C 1
ATOM 701 O O . PRO A 1 85 ? 15.258 -1.478 -5.535 1 90.62 85 PRO A O 1
ATOM 704 N N . TYR A 1 86 ? 13.836 0.197 -5.383 1 90.56 86 TYR A N 1
ATOM 705 C CA . TYR A 1 86 ? 14.625 0.819 -4.328 1 90.56 86 TYR A CA 1
ATOM 706 C C . TYR A 1 86 ? 14.523 0.03 -3.027 1 90.56 86 TYR A C 1
ATOM 708 O O . TYR A 1 86 ? 15.547 -0.333 -2.434 1 90.56 86 TYR A O 1
ATOM 716 N N . HIS A 1 87 ? 13.352 -0.232 -2.592 1 94.75 87 HIS A N 1
ATOM 717 C CA . HIS A 1 87 ? 13.164 -0.982 -1.354 1 94.75 87 HIS A CA 1
ATOM 718 C C . HIS A 1 87 ? 13.18 -2.484 -1.614 1 94.75 87 HIS A C 1
ATOM 720 O O . HIS A 1 87 ? 13.008 -3.281 -0.688 1 94.75 87 HIS A O 1
ATOM 726 N N . ASN A 1 88 ? 13.281 -2.887 -2.836 1 94.75 88 ASN A N 1
ATOM 727 C CA . ASN A 1 88 ? 13.5 -4.254 -3.295 1 94.75 88 ASN A CA 1
ATOM 728 C C . ASN A 1 88 ? 12.438 -5.207 -2.756 1 94.75 88 ASN A C 1
ATOM 730 O O . ASN A 1 88 ? 12.766 -6.238 -2.166 1 94.75 88 ASN A O 1
ATOM 734 N N . ARG A 1 89 ? 11.266 -4.848 -2.963 1 97.38 89 ARG A N 1
ATOM 735 C CA . ARG A 1 89 ? 10.117 -5.645 -2.527 1 97.38 89 ARG A CA 1
ATOM 736 C C . ARG A 1 89 ? 9.031 -5.664 -3.59 1 97.38 89 ARG A C 1
ATOM 738 O O . ARG A 1 89 ? 8.977 -4.785 -4.453 1 97.38 89 ARG A O 1
ATOM 745 N N . ALA A 1 90 ? 8.164 -6.707 -3.486 1 95.94 90 ALA A N 1
ATOM 746 C CA . ALA A 1 90 ? 7.059 -6.809 -4.434 1 95.94 90 ALA A CA 1
ATOM 747 C C . ALA A 1 90 ? 5.918 -7.637 -3.852 1 95.94 90 ALA A C 1
ATOM 749 O O . ALA A 1 90 ? 6.141 -8.516 -3.016 1 95.94 90 ALA A O 1
ATOM 750 N N . GLY A 1 91 ? 4.738 -7.266 -4.309 1 97.38 91 GLY A N 1
ATOM 751 C CA . GLY A 1 91 ? 3.6 -8.125 -4.012 1 97.38 91 GLY A CA 1
ATOM 752 C C . GLY A 1 91 ? 3.506 -9.328 -4.926 1 97.38 91 GLY A C 1
ATOM 753 O O . GLY A 1 91 ? 3.994 -9.297 -6.059 1 97.38 91 GLY A O 1
ATOM 754 N N . VAL A 1 92 ? 2.904 -10.344 -4.395 1 97.12 92 VAL A N 1
ATOM 755 C CA . VAL A 1 92 ? 2.705 -11.547 -5.199 1 97.12 92 VAL A CA 1
ATOM 756 C C . VAL A 1 92 ? 1.247 -11.992 -5.113 1 97.12 92 VAL A C 1
ATOM 758 O O . VAL A 1 92 ? 0.625 -11.906 -4.055 1 97.12 92 VAL A O 1
ATOM 761 N N . GLY A 1 93 ? 0.757 -12.391 -6.246 1 95.5 93 GLY A N 1
ATOM 762 C CA . GLY A 1 93 ? -0.578 -12.953 -6.348 1 95.5 93 GLY A CA 1
ATOM 763 C C . GLY A 1 93 ? -0.625 -14.227 -7.176 1 95.5 93 GLY A C 1
ATOM 764 O O . GLY A 1 93 ? 0.231 -14.445 -8.039 1 95.5 93 GLY A O 1
ATOM 765 N N . ILE A 1 94 ? -1.652 -15.031 -6.887 1 95.25 94 ILE A N 1
ATOM 766 C CA . ILE A 1 94 ? -1.778 -16.297 -7.613 1 95.25 94 ILE A CA 1
ATOM 767 C C . ILE A 1 94 ? -3.25 -16.688 -7.715 1 95.25 94 ILE A C 1
ATOM 769 O O . ILE A 1 94 ? -4.027 -16.438 -6.789 1 95.25 94 ILE A O 1
ATOM 773 N N . MET A 1 95 ? -3.521 -17.25 -8.867 1 92.5 95 MET A N 1
ATOM 774 C CA . MET A 1 95 ? -4.859 -17.797 -9.102 1 92.5 95 MET A CA 1
ATOM 775 C C . MET A 1 95 ? -4.793 -19.125 -9.828 1 92.5 95 MET A C 1
ATOM 777 O O . MET A 1 95 ? -4.012 -19.297 -10.766 1 92.5 95 MET A O 1
ATOM 781 N N . ILE A 1 96 ? -5.547 -20.078 -9.352 1 93.19 96 ILE A N 1
ATOM 782 C CA . ILE A 1 96 ? -5.727 -21.375 -10.008 1 93.19 96 ILE A CA 1
ATOM 783 C C . ILE A 1 96 ? -7.195 -21.562 -10.367 1 93.19 96 ILE A C 1
ATOM 785 O O . ILE A 1 96 ? -8.086 -21.312 -9.555 1 93.19 96 ILE A O 1
ATOM 789 N N . HIS A 1 97 ? -7.414 -21.984 -11.602 1 89.62 97 HIS A N 1
ATOM 790 C CA . HIS A 1 97 ? -8.781 -22.266 -12.016 1 89.62 97 HIS A CA 1
ATOM 791 C C . HIS A 1 97 ? -9.43 -23.312 -11.102 1 89.62 97 HIS A C 1
ATOM 793 O O . HIS A 1 97 ? -8.781 -24.266 -10.68 1 89.62 97 HIS A O 1
ATOM 799 N N . GLN A 1 98 ? -10.719 -23.109 -10.891 1 90 98 GLN A N 1
ATOM 800 C CA . GLN A 1 98 ? -11.469 -23.891 -9.914 1 90 98 GLN A CA 1
ATOM 801 C C . GLN A 1 98 ? -11.344 -25.391 -10.203 1 90 98 GLN A C 1
ATOM 803 O O . GLN A 1 98 ? -11.25 -26.188 -9.273 1 90 98 GLN A O 1
ATOM 808 N N . SER A 1 99 ? -11.336 -25.797 -11.461 1 89.62 99 SER A N 1
ATOM 809 C CA . SER A 1 99 ? -11.32 -27.188 -11.859 1 89.62 99 SER A CA 1
ATOM 810 C C . SER A 1 99 ? -10 -27.859 -11.484 1 89.62 99 SER A C 1
ATOM 812 O O . SER A 1 99 ? -9.891 -29.094 -11.492 1 89.62 99 SER A O 1
ATOM 814 N N . TYR A 1 100 ? -9.055 -27.062 -11.117 1 92 100 TYR A N 1
ATOM 815 C CA . TYR A 1 100 ? -7.723 -27.609 -10.875 1 92 100 TYR A CA 1
ATOM 816 C C . TYR A 1 100 ? -7.293 -27.375 -9.43 1 92 100 TYR A C 1
ATOM 818 O O . TYR A 1 100 ? -6.133 -27.609 -9.078 1 92 100 TYR A O 1
ATOM 826 N N . ARG A 1 101 ? -8.172 -26.969 -8.562 1 92.62 101 ARG A N 1
ATOM 827 C CA . ARG A 1 101 ? -7.836 -26.656 -7.176 1 92.62 101 ARG A CA 1
ATOM 828 C C . ARG A 1 101 ? -7.801 -27.938 -6.336 1 92.62 101 ARG A C 1
ATOM 830 O O . ARG A 1 101 ? -8.312 -28.984 -6.754 1 92.62 101 ARG A O 1
ATOM 837 N N . GLY A 1 102 ? -7.109 -27.797 -5.246 1 93.19 102 GLY A N 1
ATOM 838 C CA . GLY A 1 102 ? -7.055 -28.922 -4.324 1 93.19 102 GLY A CA 1
ATOM 839 C C . GLY A 1 102 ? -6.051 -29.984 -4.742 1 93.19 102 GLY A C 1
ATOM 840 O O . GLY A 1 102 ? -6.09 -31.109 -4.242 1 93.19 102 GLY A O 1
ATOM 841 N N . LYS A 1 103 ? -5.176 -29.672 -5.684 1 94.31 103 LYS A N 1
ATOM 842 C CA . LYS A 1 103 ? -4.23 -30.656 -6.211 1 94.31 103 LYS A CA 1
ATOM 843 C C . LYS A 1 103 ? -2.791 -30.25 -5.914 1 94.31 103 LYS A C 1
ATOM 845 O O . LYS A 1 103 ? -1.851 -30.891 -6.398 1 94.31 103 LYS A O 1
ATOM 850 N N . GLY A 1 104 ? -2.641 -29.141 -5.258 1 96.19 104 GLY A N 1
ATOM 851 C CA . GLY A 1 104 ? -1.307 -28.703 -4.871 1 96.19 104 GLY A CA 1
ATOM 852 C C . GLY A 1 104 ? -0.639 -27.828 -5.914 1 96.19 104 GLY A C 1
ATOM 853 O O . GLY A 1 104 ? 0.519 -27.438 -5.754 1 96.19 104 GLY A O 1
ATOM 854 N N . TYR A 1 105 ? -1.327 -27.438 -6.93 1 96.06 105 TYR A N 1
ATOM 855 C CA . TYR A 1 105 ? -0.747 -26.672 -8.023 1 96.06 105 TYR A CA 1
ATOM 856 C C . TYR A 1 105 ? -0.405 -25.25 -7.578 1 96.06 105 TYR A C 1
ATOM 858 O O . TYR A 1 105 ? 0.614 -24.703 -7.992 1 96.06 105 TYR A O 1
ATOM 866 N N . ALA A 1 106 ? -1.252 -24.75 -6.746 1 97.06 106 ALA A N 1
ATOM 867 C CA . ALA A 1 106 ? -0.992 -23.391 -6.258 1 97.06 106 ALA A CA 1
ATOM 868 C C . ALA A 1 106 ? 0.303 -23.344 -5.453 1 97.06 106 ALA A C 1
ATOM 870 O O . ALA A 1 106 ? 1.158 -22.484 -5.699 1 97.06 106 ALA A O 1
ATOM 871 N N . SER A 1 107 ? 0.414 -24.234 -4.566 1 97.75 107 SER A N 1
ATOM 872 C CA . SER A 1 107 ? 1.61 -24.281 -3.734 1 97.75 107 SER A CA 1
ATOM 873 C C . SER A 1 107 ? 2.861 -24.516 -4.578 1 97.75 107 SER A C 1
ATOM 875 O O . SER A 1 107 ? 3.879 -23.844 -4.387 1 97.75 107 SER A O 1
ATOM 877 N N . SER A 1 108 ? 2.771 -25.438 -5.445 1 97.19 108 SER A N 1
ATOM 878 C CA . SER A 1 108 ? 3.902 -25.734 -6.32 1 97.19 108 SER A CA 1
ATOM 879 C C . SER A 1 108 ? 4.289 -24.516 -7.156 1 97.19 108 SER A C 1
ATOM 881 O O . SER A 1 108 ? 5.473 -24.172 -7.262 1 97.19 108 SER A O 1
ATOM 883 N N . SER A 1 109 ? 3.342 -23.844 -7.723 1 97.06 109 SER A N 1
ATOM 884 C CA . SER A 1 109 ? 3.588 -22.656 -8.531 1 97.06 109 SER A CA 1
ATOM 885 C C . SER A 1 109 ? 4.195 -21.531 -7.703 1 97.06 109 SER A C 1
ATOM 887 O O . SER A 1 109 ? 5.141 -20.875 -8.141 1 97.06 109 SER A O 1
ATOM 889 N N . LEU A 1 110 ? 3.619 -21.344 -6.562 1 97.69 110 LEU A N 1
ATOM 890 C CA . LEU A 1 110 ? 4.094 -20.281 -5.672 1 97.69 110 LEU A CA 1
ATOM 891 C C . LEU A 1 110 ? 5.543 -20.516 -5.27 1 97.69 110 LEU A C 1
ATOM 893 O O . LEU A 1 110 ? 6.355 -19.594 -5.281 1 97.69 110 LEU A O 1
ATOM 897 N N . ASN A 1 111 ? 5.852 -21.719 -4.996 1 97.31 111 ASN A N 1
ATOM 898 C CA . ASN A 1 111 ? 7.215 -22.062 -4.617 1 97.31 111 ASN A CA 1
ATOM 899 C C . ASN A 1 111 ? 8.203 -21.781 -5.746 1 97.31 111 ASN A C 1
ATOM 901 O O . ASN A 1 111 ? 9.266 -21.219 -5.523 1 97.31 111 ASN A O 1
ATOM 905 N N . LEU A 1 112 ? 7.832 -22.188 -6.91 1 96.12 112 LEU A N 1
ATOM 906 C CA . LEU A 1 112 ? 8.656 -21.922 -8.086 1 96.12 112 LEU A CA 1
ATOM 907 C C . LEU A 1 112 ? 8.883 -20.422 -8.266 1 96.12 112 LEU A C 1
ATOM 909 O O . LEU A 1 112 ? 10 -19.984 -8.539 1 96.12 112 LEU A O 1
ATOM 913 N N . PHE A 1 113 ? 7.84 -19.734 -8.102 1 96.44 113 PHE A N 1
ATOM 914 C CA . PHE A 1 113 ? 7.875 -18.297 -8.344 1 96.44 113 PHE A CA 1
ATOM 915 C C . PHE A 1 113 ? 8.688 -17.594 -7.27 1 96.44 113 PHE A C 1
ATOM 917 O O . PHE A 1 113 ? 9.43 -16.641 -7.566 1 96.44 113 PHE A O 1
ATOM 924 N N . ILE A 1 114 ? 8.492 -18 -6.051 1 97.56 114 ILE A N 1
ATOM 925 C CA . ILE A 1 114 ? 9.266 -17.453 -4.941 1 97.56 114 ILE A CA 1
ATOM 926 C C . ILE A 1 114 ? 10.758 -17.641 -5.211 1 97.56 114 ILE A C 1
ATOM 928 O O . ILE A 1 114 ? 11.539 -16.688 -5.078 1 97.56 114 ILE A O 1
ATOM 932 N N . ASP A 1 115 ? 11.141 -18.828 -5.629 1 95.75 115 ASP A N 1
ATOM 933 C CA . ASP A 1 115 ? 12.531 -19.125 -5.941 1 95.75 115 ASP A CA 1
ATOM 934 C C . ASP A 1 115 ? 13.055 -18.219 -7.055 1 95.75 115 ASP A C 1
ATOM 936 O O . ASP A 1 115 ? 14.148 -17.672 -6.953 1 95.75 115 ASP A O 1
ATOM 940 N N . TYR A 1 116 ? 12.289 -18.047 -7.988 1 94.56 116 TYR A N 1
ATOM 941 C CA . TYR A 1 116 ? 12.656 -17.172 -9.102 1 94.56 116 TYR A CA 1
ATOM 942 C C . TYR A 1 116 ? 12.844 -15.734 -8.633 1 94.56 116 TYR A C 1
ATOM 944 O O . TYR A 1 116 ? 13.836 -15.094 -8.977 1 94.56 116 TYR A O 1
ATOM 952 N N . CYS A 1 117 ? 11.906 -15.25 -7.855 1 95.06 117 CYS A N 1
ATOM 953 C CA . CYS A 1 117 ? 11.953 -13.867 -7.387 1 95.06 117 CYS A CA 1
ATOM 954 C C . CYS A 1 117 ? 13.188 -13.625 -6.516 1 95.06 117 CYS A C 1
ATOM 956 O O . CYS A 1 117 ? 13.875 -12.617 -6.672 1 95.06 117 CYS A O 1
ATOM 958 N N . PHE A 1 118 ? 13.484 -14.555 -5.652 1 96.56 118 PHE A N 1
ATOM 959 C CA . PHE A 1 118 ? 14.578 -14.375 -4.703 1 96.56 118 PHE A CA 1
ATOM 960 C C . PHE A 1 118 ? 15.922 -14.656 -5.363 1 96.56 118 PHE A C 1
ATOM 962 O O . PHE A 1 118 ? 16.875 -13.891 -5.184 1 96.56 118 PHE A O 1
ATOM 969 N N . ASN A 1 119 ? 15.977 -15.648 -6.188 1 94.25 119 ASN A N 1
ATOM 970 C CA . ASN A 1 119 ? 17.281 -16.125 -6.609 1 94.25 119 ASN A CA 1
ATOM 971 C C . ASN A 1 119 ? 17.641 -15.648 -8.016 1 94.25 119 ASN A C 1
ATOM 973 O O . ASN A 1 119 ? 18.812 -15.641 -8.398 1 94.25 119 ASN A O 1
ATOM 977 N N . HIS A 1 120 ? 16.703 -15.297 -8.773 1 91.25 120 HIS A N 1
ATOM 978 C CA . HIS A 1 120 ? 16.969 -14.828 -10.125 1 91.25 120 HIS A CA 1
ATOM 979 C C . HIS A 1 120 ? 16.797 -13.312 -10.227 1 91.25 120 HIS A C 1
ATOM 981 O O . HIS A 1 120 ? 17.641 -12.625 -10.797 1 91.25 120 HIS A O 1
ATOM 987 N N . LEU A 1 121 ? 15.75 -12.805 -9.648 1 91.06 121 LEU A N 1
ATOM 988 C CA . LEU A 1 121 ? 15.5 -11.367 -9.719 1 91.06 121 LEU A CA 1
ATOM 989 C C . LEU A 1 121 ? 16.203 -10.633 -8.586 1 91.06 121 LEU A C 1
ATOM 991 O O . LEU A 1 121 ? 16.359 -9.406 -8.633 1 91.06 121 LEU A O 1
ATOM 995 N N . GLY A 1 122 ? 16.469 -11.336 -7.492 1 93.75 122 GLY A N 1
ATOM 996 C CA . GLY A 1 122 ? 17.203 -10.75 -6.375 1 93.75 122 GLY A CA 1
ATOM 997 C C . GLY A 1 122 ? 16.328 -9.898 -5.477 1 93.75 122 GLY A C 1
ATOM 998 O O . GLY A 1 122 ? 16.812 -8.977 -4.824 1 93.75 122 GLY A O 1
ATOM 999 N N . ILE A 1 123 ? 15.109 -10.18 -5.438 1 96.06 123 ILE A N 1
ATOM 1000 C CA . ILE A 1 123 ? 14.164 -9.43 -4.613 1 96.06 123 ILE A CA 1
ATOM 1001 C C . ILE A 1 123 ? 14.398 -9.758 -3.141 1 96.06 123 ILE A C 1
ATOM 1003 O O . ILE A 1 123 ? 14.609 -10.914 -2.777 1 96.06 123 ILE A O 1
ATOM 1007 N N . HIS A 1 124 ? 14.312 -8.742 -2.271 1 97.5 124 HIS A N 1
ATOM 1008 C CA . HIS A 1 124 ? 14.586 -8.891 -0.846 1 97.5 124 HIS A CA 1
ATOM 1009 C C . HIS A 1 124 ? 13.406 -9.523 -0.119 1 97.5 124 HIS A C 1
ATOM 1011 O O . HIS A 1 124 ? 13.602 -10.344 0.785 1 97.5 124 HIS A O 1
ATOM 1017 N N . GLN A 1 125 ? 12.242 -9.109 -0.555 1 98.25 125 GLN A N 1
ATOM 1018 C CA . GLN A 1 125 ? 11.094 -9.688 0.132 1 98.25 125 GLN A CA 1
ATOM 1019 C C . GLN A 1 125 ? 9.844 -9.617 -0.74 1 98.25 125 GLN A C 1
ATOM 1021 O O . GLN A 1 125 ? 9.734 -8.758 -1.614 1 98.25 125 GLN A O 1
ATOM 1026 N N . LEU A 1 126 ? 8.945 -10.523 -0.513 1 98.31 126 LEU A N 1
ATOM 1027 C CA . LEU A 1 126 ? 7.625 -10.602 -1.125 1 98.31 126 LEU A CA 1
ATOM 1028 C C . LEU A 1 126 ? 6.531 -10.391 -0.084 1 98.31 126 LEU A C 1
ATOM 1030 O O . LEU A 1 126 ? 6.719 -10.711 1.092 1 98.31 126 LEU A O 1
ATOM 1034 N N . TYR A 1 127 ? 5.434 -9.773 -0.537 1 98.44 127 TYR A N 1
ATOM 1035 C CA . TYR A 1 127 ? 4.316 -9.602 0.387 1 98.44 127 TYR A CA 1
ATOM 1036 C C . TYR A 1 127 ? 2.988 -9.875 -0.304 1 98.44 127 TYR A C 1
ATOM 1038 O O . TYR A 1 127 ? 2.922 -9.938 -1.534 1 98.44 127 TYR A O 1
ATOM 1046 N N . CYS A 1 128 ? 1.996 -10.125 0.487 1 97.81 128 CYS A N 1
ATOM 1047 C CA . CYS A 1 128 ? 0.623 -10.227 0.003 1 97.81 128 CYS A CA 1
ATOM 1048 C C . CYS A 1 128 ? -0.366 -9.789 1.078 1 97.81 128 CYS A C 1
ATOM 1050 O O . CYS A 1 128 ? -0.038 -9.789 2.266 1 97.81 128 CYS A O 1
ATOM 1052 N N . ASN A 1 129 ? -1.452 -9.328 0.648 1 97.88 129 ASN A N 1
ATOM 1053 C CA . ASN A 1 129 ? -2.59 -8.969 1.489 1 97.88 129 ASN A CA 1
ATOM 1054 C C . ASN A 1 129 ? -3.824 -9.797 1.144 1 97.88 129 ASN A C 1
ATOM 1056 O O . ASN A 1 129 ? -4.172 -9.938 -0.03 1 97.88 129 ASN A O 1
ATOM 1060 N N . ILE A 1 130 ? -4.41 -10.383 2.166 1 97.5 130 ILE A N 1
ATOM 1061 C CA . ILE A 1 130 ? -5.465 -11.359 1.931 1 97.5 130 ILE A CA 1
ATOM 1062 C C . ILE A 1 130 ? -6.668 -11.047 2.816 1 97.5 130 ILE A C 1
ATOM 1064 O O . ILE A 1 130 ? -6.52 -10.812 4.02 1 97.5 130 ILE A O 1
ATOM 1068 N N . ALA A 1 131 ? -7.863 -11.039 2.17 1 96.94 131 ALA A N 1
ATOM 1069 C CA . ALA A 1 131 ? -9.062 -10.961 2.996 1 96.94 131 ALA A CA 1
ATOM 1070 C C . ALA A 1 131 ? -9.086 -12.07 4.047 1 96.94 131 ALA A C 1
ATOM 1072 O O . ALA A 1 131 ? -8.758 -13.219 3.75 1 96.94 131 ALA A O 1
ATOM 1073 N N . VAL A 1 132 ? -9.5 -11.711 5.258 1 97.19 132 VAL A N 1
ATOM 1074 C CA . VAL A 1 132 ? -9.422 -12.672 6.355 1 97.19 132 VAL A CA 1
ATOM 1075 C C . VAL A 1 132 ? -10.367 -13.836 6.09 1 97.19 132 VAL A C 1
ATOM 1077 O O . VAL A 1 132 ? -10.203 -14.922 6.656 1 97.19 132 VAL A O 1
ATOM 1080 N N . THR A 1 133 ? -11.328 -13.68 5.25 1 95.81 133 THR A N 1
ATOM 1081 C CA . THR A 1 133 ? -12.305 -14.719 4.941 1 95.81 133 THR A CA 1
ATOM 1082 C C . THR A 1 133 ? -11.742 -15.703 3.916 1 95.81 133 THR A C 1
ATOM 1084 O O . THR A 1 133 ? -12.305 -16.781 3.699 1 95.81 133 THR A O 1
ATOM 1087 N N . ASN A 1 134 ? -10.695 -15.336 3.279 1 94.75 134 ASN A N 1
ATOM 1088 C CA . ASN A 1 134 ? -10.086 -16.203 2.281 1 94.75 134 ASN A CA 1
ATOM 1089 C C . ASN A 1 134 ? -9.109 -17.188 2.92 1 94.75 134 ASN A C 1
ATOM 1091 O O . ASN A 1 134 ? -7.895 -17.094 2.709 1 94.75 134 ASN A O 1
ATOM 1095 N N . GLN A 1 135 ? -9.664 -18.141 3.527 1 96.5 135 GLN A N 1
ATOM 1096 C CA . GLN A 1 135 ? -8.883 -19.094 4.312 1 96.5 135 GLN A CA 1
ATOM 1097 C C . GLN A 1 135 ? -7.945 -19.906 3.42 1 96.5 135 GLN A C 1
ATOM 1099 O O . GLN A 1 135 ? -6.816 -20.203 3.812 1 96.5 135 GLN A O 1
ATOM 1104 N N . ALA A 1 136 ? -8.383 -20.266 2.26 1 94.69 136 ALA A N 1
ATOM 1105 C CA . ALA A 1 136 ? -7.566 -21.047 1.333 1 94.69 136 ALA A CA 1
ATOM 1106 C C . ALA A 1 136 ? -6.273 -20.312 0.985 1 94.69 136 ALA A C 1
ATOM 1108 O O . ALA A 1 136 ? -5.191 -20.906 1.012 1 94.69 136 ALA A O 1
ATOM 1109 N N . SER A 1 137 ? -6.414 -19.062 0.718 1 96.31 137 SER A N 1
ATOM 1110 C CA . SER A 1 137 ? -5.234 -18.266 0.397 1 96.31 137 SER A CA 1
ATOM 1111 C C . SER A 1 137 ? -4.34 -18.078 1.619 1 96.31 137 SER A C 1
ATOM 1113 O O . SER A 1 137 ? -3.113 -18.156 1.515 1 96.31 137 SER A O 1
ATOM 1115 N N . ILE A 1 138 ? -4.949 -17.812 2.709 1 97.81 138 ILE A N 1
ATOM 1116 C CA . ILE A 1 138 ? -4.18 -17.656 3.938 1 97.81 138 ILE A CA 1
ATOM 1117 C C . ILE A 1 138 ? -3.346 -18.906 4.191 1 97.81 138 ILE A C 1
ATOM 1119 O O . ILE A 1 138 ? -2.145 -18.828 4.457 1 97.81 138 ILE A O 1
ATOM 1123 N N . GLU A 1 139 ? -3.924 -20.062 4.062 1 97.62 139 GLU A N 1
ATOM 1124 C CA . GLU A 1 139 ? -3.223 -21.328 4.27 1 97.62 139 GLU A CA 1
ATOM 1125 C C . GLU A 1 139 ? -2.121 -21.516 3.232 1 97.62 139 GLU A C 1
ATOM 1127 O O . GLU A 1 139 ? -1.018 -21.953 3.566 1 97.62 139 GLU A O 1
ATOM 1132 N N . LEU A 1 140 ? -2.418 -21.203 2.037 1 97.75 140 LEU A N 1
ATOM 1133 C CA . LEU A 1 140 ? -1.45 -21.328 0.955 1 97.75 140 LEU A CA 1
ATOM 1134 C C . LEU A 1 140 ? -0.179 -20.547 1.262 1 97.75 140 LEU A C 1
ATOM 1136 O O . LEU A 1 140 ? 0.921 -21.109 1.236 1 97.75 140 LEU A O 1
ATOM 1140 N N . PHE A 1 141 ? -0.335 -19.312 1.568 1 98.12 141 PHE A N 1
ATOM 1141 C CA . PHE A 1 141 ? 0.826 -18.438 1.74 1 98.12 141 PHE A CA 1
ATOM 1142 C C . PHE A 1 141 ? 1.548 -18.75 3.045 1 98.12 141 PHE A C 1
ATOM 1144 O O . PHE A 1 141 ? 2.779 -18.75 3.098 1 98.12 141 PHE A O 1
ATOM 1151 N N . THR A 1 142 ? 0.77 -19.016 4.066 1 98.19 142 THR A N 1
ATOM 1152 C CA . THR A 1 142 ? 1.398 -19.391 5.328 1 98.19 142 THR A CA 1
ATOM 1153 C C . THR A 1 142 ? 2.201 -20.688 5.164 1 98.19 142 THR A C 1
ATOM 1155 O O . THR A 1 142 ? 3.328 -20.781 5.656 1 98.19 142 THR A O 1
ATOM 1158 N N . LYS A 1 143 ? 1.685 -21.641 4.453 1 97.31 143 LYS A N 1
ATOM 1159 C CA . LYS A 1 143 ? 2.359 -22.922 4.211 1 97.31 143 LYS A CA 1
ATOM 1160 C C . LYS A 1 143 ? 3.633 -22.719 3.395 1 97.31 143 LYS A C 1
ATOM 1162 O O . LYS A 1 143 ? 4.543 -23.547 3.445 1 97.31 143 LYS A O 1
ATOM 1167 N N . ASN A 1 144 ? 3.646 -21.656 2.689 1 97.5 144 ASN A N 1
ATOM 1168 C CA . ASN A 1 144 ? 4.812 -21.391 1.851 1 97.5 144 ASN A CA 1
ATOM 1169 C C . ASN A 1 144 ? 5.723 -20.344 2.469 1 97.5 144 ASN A C 1
ATOM 1171 O O . ASN A 1 144 ? 6.426 -19.625 1.753 1 97.5 144 ASN A O 1
ATOM 1175 N N . GLY A 1 145 ? 5.637 -20.141 3.746 1 97.88 145 GLY A N 1
ATOM 1176 C CA . GLY A 1 145 ? 6.672 -19.438 4.492 1 97.88 145 GLY A CA 1
ATOM 1177 C C . GLY A 1 145 ? 6.309 -18.016 4.816 1 97.88 145 GLY A C 1
ATOM 1178 O O . GLY A 1 145 ? 7.023 -17.328 5.566 1 97.88 145 GLY A O 1
ATOM 1179 N N . PHE A 1 146 ? 5.203 -17.547 4.305 1 98.56 146 PHE A N 1
ATOM 1180 C CA . PHE A 1 146 ? 4.809 -16.172 4.609 1 98.56 146 PHE A CA 1
ATOM 1181 C C . PHE A 1 146 ? 4.379 -16.047 6.066 1 98.56 146 PHE A C 1
ATOM 1183 O O . PHE A 1 146 ? 3.709 -16.938 6.602 1 98.56 146 PHE A O 1
ATOM 1190 N N . GLN A 1 147 ? 4.742 -14.898 6.672 1 98.5 147 GLN A N 1
ATOM 1191 C CA . GLN A 1 147 ? 4.383 -14.625 8.062 1 98.5 147 GLN A CA 1
ATOM 1192 C C . GLN A 1 147 ? 3.328 -13.523 8.148 1 98.5 147 GLN A C 1
ATOM 1194 O O . GLN A 1 147 ? 3.441 -12.492 7.48 1 98.5 147 GLN A O 1
ATOM 1199 N N . LYS A 1 148 ? 2.32 -13.805 8.961 1 98.44 148 LYS A N 1
ATOM 1200 C CA . LYS A 1 148 ? 1.321 -12.773 9.219 1 98.44 148 LYS A CA 1
AT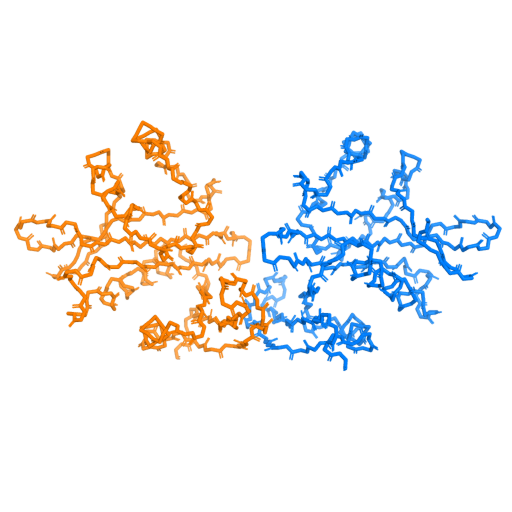OM 1201 C C . LYS A 1 148 ? 1.894 -11.664 10.094 1 98.44 148 LYS A C 1
ATOM 1203 O O . LYS A 1 148 ? 2.367 -11.922 11.203 1 98.44 148 LYS A O 1
ATOM 1208 N N . ILE A 1 149 ? 1.794 -10.438 9.641 1 98.31 149 ILE A N 1
ATOM 1209 C CA . ILE A 1 149 ? 2.473 -9.367 10.367 1 98.31 149 ILE A CA 1
ATOM 1210 C C . ILE A 1 149 ? 1.44 -8.406 10.953 1 98.31 149 ILE A C 1
ATOM 1212 O O . ILE A 1 149 ? 1.777 -7.551 11.773 1 98.31 149 ILE A O 1
ATOM 1216 N N . GLY A 1 150 ? 0.245 -8.492 10.523 1 98.06 150 GLY A N 1
ATOM 1217 C CA . GLY A 1 150 ? -0.795 -7.617 11.039 1 98.06 150 GLY A CA 1
ATOM 1218 C C . GLY A 1 150 ? -2.125 -7.793 10.328 1 98.06 150 GLY A C 1
ATOM 1219 O O . GLY A 1 150 ? -2.244 -8.609 9.414 1 98.06 150 GLY A O 1
ATOM 1220 N N . ILE A 1 151 ? -3.096 -7.105 10.867 1 98.44 151 ILE A N 1
ATOM 1221 C CA . ILE A 1 151 ? -4.441 -7.105 10.297 1 98.44 151 ILE A CA 1
ATOM 1222 C C . ILE A 1 151 ? -4.938 -5.672 10.148 1 98.44 151 ILE A C 1
ATOM 1224 O O . ILE A 1 151 ? -4.895 -4.887 11.094 1 98.44 151 ILE A O 1
ATOM 1228 N N . ARG A 1 152 ? -5.32 -5.301 8.906 1 98.06 152 ARG A N 1
ATOM 1229 C CA . ARG A 1 152 ? -6.035 -4.047 8.688 1 98.06 152 ARG A CA 1
ATOM 1230 C C . ARG A 1 152 ? -7.527 -4.219 8.945 1 98.06 152 ARG A C 1
ATOM 1232 O O . ARG A 1 152 ? -8.188 -5.023 8.289 1 98.06 152 ARG A O 1
ATOM 1239 N N . LYS A 1 153 ? -8.023 -3.422 9.844 1 98.19 153 LYS A N 1
ATOM 1240 C CA . LYS A 1 153 ? -9.43 -3.521 10.227 1 98.19 153 LYS A CA 1
ATOM 1241 C C . LYS A 1 153 ? -10.32 -2.736 9.266 1 98.19 153 LYS A C 1
ATOM 1243 O O . LYS A 1 153 ? -9.984 -1.615 8.875 1 98.19 153 LYS A O 1
ATOM 1248 N N . GLU A 1 154 ? -11.477 -3.396 8.859 1 97.88 154 GLU A N 1
ATOM 1249 C CA . GLU A 1 154 ? -12.484 -2.766 8.016 1 97.88 154 GLU A CA 1
ATOM 1250 C C . GLU A 1 154 ? -11.859 -2.189 6.75 1 97.88 154 GLU A C 1
ATOM 1252 O O . GLU A 1 154 ? -12.234 -1.104 6.301 1 97.88 154 GLU A O 1
ATOM 1257 N N . TRP A 1 155 ? -10.961 -2.885 6.188 1 97.69 155 TRP A N 1
ATOM 1258 C CA . TRP A 1 155 ? -10.133 -2.385 5.094 1 97.69 155 TRP A CA 1
ATOM 1259 C C . TRP A 1 155 ? -10.828 -2.592 3.75 1 97.69 155 TRP A C 1
ATOM 1261 O O . TRP A 1 155 ? -10.633 -1.809 2.816 1 97.69 155 TRP A O 1
ATOM 1271 N N . LEU A 1 156 ? -11.547 -3.611 3.678 1 96.06 156 LEU A N 1
ATOM 1272 C CA . LEU A 1 156 ? -12.227 -3.969 2.434 1 96.06 156 LEU A CA 1
ATOM 1273 C C . LEU A 1 156 ? -13.727 -3.742 2.547 1 96.06 156 LEU A C 1
ATOM 1275 O O . LEU A 1 156 ? -14.398 -4.391 3.352 1 96.06 156 LEU A O 1
ATOM 1279 N N . LYS A 1 157 ? -14.219 -2.801 1.753 1 94.88 157 LYS A N 1
ATOM 1280 C CA . LYS A 1 157 ? -15.664 -2.635 1.652 1 94.88 157 LYS A CA 1
ATOM 1281 C C . LYS A 1 157 ? -16.281 -3.717 0.771 1 94.88 157 LYS A C 1
ATOM 1283 O O . LYS A 1 157 ? -15.766 -4.012 -0.311 1 94.88 157 LYS A O 1
ATOM 1288 N N . THR A 1 158 ? -17.25 -4.355 1.276 1 93.06 158 THR A N 1
ATOM 1289 C CA . THR A 1 158 ? -17.984 -5.379 0.532 1 93.06 158 THR A CA 1
ATOM 1290 C C . THR A 1 158 ? -19.469 -5.062 0.497 1 93.06 158 THR A C 1
ATOM 1292 O O . THR A 1 158 ? -19.922 -4.086 1.103 1 93.06 158 THR A O 1
ATOM 1295 N N . LEU A 1 159 ? -20.234 -5.84 -0.237 1 89.5 159 LEU A N 1
ATOM 1296 C CA . LEU A 1 159 ? -21.672 -5.656 -0.296 1 89.5 159 LEU A CA 1
ATOM 1297 C C . LEU A 1 159 ? -22.312 -5.898 1.069 1 89.5 159 LEU A C 1
ATOM 1299 O O . LEU A 1 159 ? -23.359 -5.34 1.376 1 89.5 159 LEU A O 1
ATOM 1303 N N . LYS A 1 160 ? -21.672 -6.719 1.868 1 92 160 LYS A N 1
ATOM 1304 C CA . LYS A 1 160 ? -22.203 -7.105 3.17 1 92 160 LYS A CA 1
ATOM 1305 C C . LYS A 1 160 ? -21.625 -6.227 4.281 1 92 160 LYS A C 1
ATOM 1307 O O . LYS A 1 160 ? -21.969 -6.406 5.453 1 92 160 LYS A O 1
ATOM 1312 N N . GLY A 1 161 ? -20.828 -5.199 3.939 1 94.56 161 GLY A N 1
ATOM 1313 C CA . GLY A 1 161 ? -20.188 -4.359 4.941 1 94.56 161 GLY A CA 1
ATOM 1314 C C . GLY A 1 161 ? -18.688 -4.301 4.793 1 94.56 161 GLY A C 1
ATOM 1315 O O . GLY A 1 161 ? -18.172 -4.203 3.678 1 94.56 161 GLY A O 1
ATOM 1316 N N . TRP A 1 162 ? -18 -4.285 5.98 1 95.75 162 TRP A N 1
ATOM 1317 C CA . TRP A 1 162 ? -16.547 -4.176 5.98 1 95.75 162 TRP A CA 1
ATOM 1318 C C . TRP A 1 162 ? -15.906 -5.508 6.336 1 95.75 162 TRP A C 1
ATOM 1320 O O . TRP A 1 162 ? -16.422 -6.258 7.164 1 95.75 162 TRP A O 1
ATOM 1330 N N . GLU A 1 163 ? -14.773 -5.77 5.699 1 96.94 163 GLU A N 1
ATOM 1331 C CA . GLU A 1 163 ? -13.984 -6.961 5.988 1 96.94 163 GLU A CA 1
ATOM 1332 C C . GLU A 1 163 ? -12.531 -6.602 6.309 1 96.94 163 GLU A C 1
ATOM 1334 O O . GLU A 1 163 ? -11.977 -5.676 5.719 1 96.94 163 GLU A O 1
ATOM 1339 N N . ASP A 1 164 ? -12 -7.371 7.215 1 98.19 164 ASP A N 1
ATOM 1340 C CA . ASP A 1 164 ? -10.594 -7.18 7.578 1 98.19 164 ASP A CA 1
ATOM 1341 C C . ASP A 1 164 ? -9.672 -7.789 6.527 1 98.19 164 ASP A C 1
ATOM 1343 O O . ASP A 1 164 ? -10.07 -8.68 5.777 1 98.19 164 ASP A O 1
ATOM 1347 N N . GLU A 1 165 ? -8.461 -7.238 6.48 1 98.12 165 GLU A N 1
ATOM 1348 C CA . GLU A 1 165 ? -7.422 -7.746 5.586 1 98.12 165 GLU A CA 1
ATOM 1349 C C . GLU A 1 165 ? -6.164 -8.125 6.363 1 98.12 165 GLU A C 1
ATOM 1351 O O . GLU A 1 165 ? -5.641 -7.328 7.145 1 98.12 165 GLU A O 1
ATOM 1356 N N . ALA A 1 166 ? -5.707 -9.352 6.176 1 98.56 166 ALA A N 1
ATOM 1357 C CA . ALA A 1 166 ? -4.477 -9.82 6.805 1 98.56 166 ALA A CA 1
ATOM 1358 C C . ALA A 1 166 ? -3.26 -9.508 5.934 1 98.56 166 ALA A C 1
ATOM 1360 O O . ALA A 1 166 ? -3.311 -9.656 4.711 1 98.56 166 ALA A O 1
ATOM 1361 N N . LEU A 1 167 ? -2.23 -9.086 6.59 1 98.5 167 LEU A N 1
ATOM 1362 C CA . LEU A 1 167 ? -0.996 -8.703 5.918 1 98.5 167 LEU A CA 1
ATOM 1363 C C . LEU A 1 167 ? 0.084 -9.758 6.113 1 98.5 167 LEU A C 1
ATOM 1365 O O . LEU A 1 167 ? 0.316 -10.219 7.234 1 98.5 167 LEU A O 1
ATOM 1369 N N . PHE A 1 168 ? 0.775 -10.141 4.984 1 98.62 168 PHE A N 1
ATOM 1370 C CA . PHE A 1 168 ? 1.799 -11.18 5.047 1 98.62 168 PHE A CA 1
ATOM 1371 C C . PHE A 1 168 ? 3.084 -10.711 4.371 1 98.62 168 PHE A C 1
ATOM 1373 O O . PHE A 1 168 ? 3.041 -9.969 3.389 1 98.62 168 PHE A O 1
ATOM 1380 N N . GLN A 1 169 ? 4.203 -11.18 4.941 1 98.75 169 GLN A N 1
ATOM 1381 C CA . GLN A 1 169 ? 5.52 -10.953 4.352 1 98.75 169 GLN A CA 1
ATOM 1382 C C . GLN A 1 169 ? 6.305 -12.258 4.242 1 98.75 169 GLN A C 1
ATOM 1384 O O . GLN A 1 169 ? 6.125 -13.164 5.059 1 98.75 169 GLN A O 1
ATOM 1389 N N . LEU A 1 170 ? 7.133 -12.336 3.242 1 98.62 170 LEU A N 1
ATOM 1390 C CA . LEU A 1 170 ? 8.18 -13.352 3.107 1 98.62 170 LEU A CA 1
ATOM 1391 C C . LEU A 1 170 ? 9.523 -12.703 2.799 1 98.62 170 LEU A C 1
ATOM 1393 O O . LEU A 1 170 ? 9.727 -12.188 1.696 1 98.62 170 LEU A O 1
ATOM 1397 N N . ILE A 1 171 ? 10.422 -12.656 3.781 1 98.06 171 ILE A N 1
ATOM 1398 C CA . ILE A 1 171 ? 11.734 -12.031 3.627 1 98.06 171 ILE A CA 1
ATOM 1399 C C . ILE A 1 171 ? 12.766 -13.094 3.26 1 98.06 171 ILE A C 1
ATOM 1401 O O . ILE A 1 171 ? 12.805 -14.172 3.863 1 98.06 171 ILE A O 1
ATOM 1405 N N . LYS A 1 172 ? 13.555 -12.695 2.277 1 93.38 172 LYS A N 1
ATOM 1406 C CA . LYS A 1 172 ? 14.57 -13.633 1.817 1 93.38 172 LYS A CA 1
ATOM 1407 C C . LYS A 1 172 ? 15.477 -14.078 2.967 1 93.38 172 LYS A C 1
ATOM 1409 O O . LYS A 1 172 ? 15.992 -13.242 3.707 1 93.38 172 LYS A O 1
ATOM 1414 N N . GLY A 1 173 ? 15.75 -15.289 3.029 1 79.94 173 GLY A N 1
ATOM 1415 C CA . GLY A 1 173 ? 16.625 -15.836 4.051 1 79.94 173 GLY A CA 1
ATOM 1416 C C . GLY A 1 173 ? 15.969 -15.945 5.41 1 79.94 173 GLY A C 1
ATOM 1417 O O . GLY A 1 173 ? 16.594 -16.375 6.379 1 79.94 173 GLY A O 1
ATOM 1418 N N . GLY A 1 174 ? 14.852 -15.281 5.652 1 64.62 174 GLY A N 1
ATOM 1419 C CA . GLY A 1 174 ? 14.164 -15.32 6.934 1 64.62 174 GLY A CA 1
ATOM 1420 C C . GLY A 1 174 ? 13.562 -16.672 7.242 1 64.62 174 GLY A C 1
ATOM 1421 O O . GLY A 1 174 ? 12.789 -16.812 8.195 1 64.62 174 GLY A O 1
ATOM 1422 N N . ASN A 1 175 ? 13.711 -17.719 6.449 1 46.38 175 ASN A N 1
ATOM 1423 C CA . ASN A 1 175 ? 13.234 -19.016 6.926 1 46.38 175 ASN A CA 1
ATOM 1424 C C . ASN A 1 175 ? 14.016 -19.484 8.148 1 46.38 175 ASN A C 1
ATOM 1426 O O . ASN A 1 175 ? 15.219 -19.25 8.25 1 46.38 175 ASN A O 1
ATOM 1430 N N . MET B 1 1 ? -13.875 26.672 5.465 1 77.5 1 MET B N 1
ATOM 1431 C CA . MET B 1 1 ? -12.469 26.859 5.816 1 77.5 1 MET B CA 1
ATOM 1432 C C . MET B 1 1 ? -12.078 25.969 6.984 1 77.5 1 MET B C 1
ATOM 1434 O O . MET B 1 1 ? -12.852 25.797 7.93 1 77.5 1 MET B O 1
ATOM 1438 N N . ILE B 1 2 ? -10.922 25.188 6.836 1 89 2 ILE B N 1
ATOM 1439 C CA . ILE B 1 2 ? -10.484 24.297 7.898 1 89 2 ILE B CA 1
ATOM 1440 C C . ILE B 1 2 ? -9.57 25.047 8.859 1 89 2 ILE B C 1
ATOM 1442 O O . ILE B 1 2 ? -8.414 25.328 8.539 1 89 2 ILE B O 1
ATOM 1446 N N . LYS B 1 3 ? -10.195 25.484 10 1 90.44 3 LYS B N 1
ATOM 1447 C CA . LYS B 1 3 ? -9.383 26.312 10.891 1 90.44 3 LYS B CA 1
ATOM 1448 C C . LYS B 1 3 ? -9.844 26.172 12.336 1 90.44 3 LYS B C 1
ATOM 1450 O O . LYS B 1 3 ? -10.938 25.688 12.602 1 90.44 3 LYS B O 1
ATOM 1455 N N . ASN B 1 4 ? -8.922 26.422 13.281 1 92.75 4 ASN B N 1
ATOM 1456 C CA . ASN B 1 4 ? -9.219 26.719 14.672 1 92.75 4 ASN B CA 1
ATOM 1457 C C . ASN B 1 4 ? -8.578 28.031 15.117 1 92.75 4 ASN B C 1
ATOM 1459 O O . ASN B 1 4 ? -8.227 28.875 14.281 1 92.75 4 ASN B O 1
ATOM 1463 N N . ASP B 1 5 ? -8.508 28.281 16.438 1 90.56 5 ASP B N 1
ATOM 1464 C CA . ASP B 1 5 ? -8.047 29.578 16.938 1 90.56 5 ASP B CA 1
ATOM 1465 C C . ASP B 1 5 ? -6.551 29.75 16.688 1 90.56 5 ASP B C 1
ATOM 1467 O O . ASP B 1 5 ? -6.051 30.891 16.688 1 90.56 5 ASP B O 1
ATOM 1471 N N . VAL B 1 6 ? -5.895 28.719 16.375 1 91.94 6 VAL B N 1
ATOM 1472 C CA . VAL B 1 6 ? -4.438 28.766 16.344 1 91.94 6 VAL B CA 1
ATOM 1473 C C . VAL B 1 6 ? -3.945 28.547 14.906 1 91.94 6 VAL B C 1
ATOM 1475 O O . VAL B 1 6 ? -2.938 29.125 14.5 1 91.94 6 VAL B O 1
ATOM 1478 N N . LEU B 1 7 ? -4.699 27.719 14.148 1 95.31 7 LEU B N 1
ATOM 1479 C CA . LEU B 1 7 ? -4.168 27.281 12.859 1 95.31 7 LEU B CA 1
ATOM 1480 C C . LEU B 1 7 ? -5.23 27.391 11.773 1 95.31 7 LEU B C 1
ATOM 1482 O O . LEU B 1 7 ? -6.43 27.328 12.055 1 95.31 7 LEU B O 1
ATOM 1486 N N . ILE B 1 8 ? -4.719 27.562 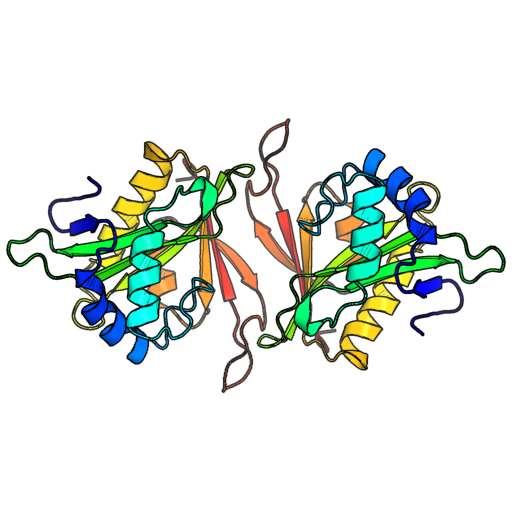10.531 1 93.94 8 ILE B N 1
ATOM 1487 C CA . ILE B 1 8 ? -5.531 27.5 9.32 1 93.94 8 ILE B CA 1
ATOM 1488 C C . ILE B 1 8 ? -4.914 26.516 8.336 1 93.94 8 ILE B C 1
ATOM 1490 O O . ILE B 1 8 ? -3.711 26.547 8.07 1 93.94 8 ILE B O 1
ATOM 1494 N N . LEU B 1 9 ? -5.742 25.531 7.926 1 94.06 9 LEU B N 1
ATOM 1495 C CA . LEU B 1 9 ? -5.355 24.672 6.809 1 94.06 9 LEU B CA 1
ATOM 1496 C C . LEU B 1 9 ? -5.898 25.219 5.492 1 94.06 9 LEU B C 1
ATOM 1498 O O . LEU B 1 9 ? -7.113 25.359 5.324 1 94.06 9 LEU B O 1
ATOM 1502 N N . ARG B 1 10 ? -4.996 25.5 4.578 1 90.69 10 ARG B N 1
ATOM 1503 C CA . ARG B 1 10 ? -5.441 26.141 3.342 1 90.69 10 ARG B CA 1
ATOM 1504 C C . ARG B 1 10 ? -4.812 25.469 2.125 1 90.69 10 ARG B C 1
ATOM 1506 O O . ARG B 1 10 ? -3.783 24.797 2.242 1 90.69 10 ARG B O 1
ATOM 1513 N N . ALA B 1 11 ? -5.402 25.812 1.011 1 87.62 11 ALA B N 1
ATOM 1514 C CA . ALA B 1 11 ? -4.895 25.281 -0.251 1 87.62 11 ALA B CA 1
ATOM 1515 C C . ALA B 1 11 ? -3.518 25.844 -0.572 1 87.62 11 ALA B C 1
ATOM 1517 O O . ALA B 1 11 ? -3.195 26.969 -0.181 1 87.62 11 ALA B O 1
ATOM 1518 N N . VAL B 1 12 ? -2.783 25 -1.316 1 86.81 12 VAL B N 1
ATOM 1519 C CA . VAL B 1 12 ? -1.482 25.438 -1.8 1 86.81 12 VAL B CA 1
ATOM 1520 C C . VAL B 1 12 ? -1.671 26.531 -2.848 1 86.81 12 VAL B C 1
ATOM 1522 O O . VAL B 1 12 ? -2.541 26.438 -3.717 1 86.81 12 VAL B O 1
ATOM 1525 N N . GLU B 1 13 ? -0.882 27.609 -2.719 1 83.75 13 GLU B N 1
ATOM 1526 C CA . GLU B 1 13 ? -0.915 28.719 -3.662 1 83.75 13 GLU B CA 1
ATOM 1527 C C . GLU B 1 13 ? 0.428 28.891 -4.367 1 83.75 13 GLU B C 1
ATOM 1529 O O . GLU B 1 13 ? 1.461 28.438 -3.859 1 83.75 13 GLU B O 1
ATOM 1534 N N . PRO B 1 14 ? 0.392 29.469 -5.566 1 82.38 14 PRO B N 1
ATOM 1535 C CA . PRO B 1 14 ? 1.643 29.688 -6.297 1 82.38 14 PRO B CA 1
ATOM 1536 C C . PRO B 1 14 ? 2.699 30.406 -5.449 1 82.38 14 PRO B C 1
ATOM 1538 O O . PRO B 1 14 ? 3.895 30.141 -5.602 1 82.38 14 PRO B O 1
ATOM 1541 N N . GLN B 1 15 ? 2.322 31.25 -4.555 1 84.44 15 GLN B N 1
ATOM 1542 C CA . GLN B 1 15 ? 3.234 32.031 -3.717 1 84.44 15 GLN B CA 1
ATOM 1543 C C . GLN B 1 15 ? 3.957 31.125 -2.719 1 84.44 15 GLN B C 1
ATOM 1545 O O . GLN B 1 15 ? 4.938 31.547 -2.098 1 84.44 15 GLN B O 1
ATOM 1550 N N . ASP B 1 16 ? 3.396 29.922 -2.557 1 86.69 16 ASP B N 1
ATOM 1551 C CA . ASP B 1 16 ? 3.994 28.984 -1.603 1 86.69 16 ASP B CA 1
ATOM 1552 C C . ASP B 1 16 ? 5.25 28.344 -2.182 1 86.69 16 ASP B C 1
ATOM 1554 O O . ASP B 1 16 ? 5.969 27.625 -1.477 1 86.69 16 ASP B O 1
ATOM 1558 N N . ILE B 1 17 ? 5.508 28.547 -3.367 1 79.44 17 ILE B N 1
ATOM 1559 C CA . ILE B 1 17 ? 6.562 27.844 -4.09 1 79.44 17 ILE B CA 1
ATOM 1560 C C . ILE B 1 17 ? 7.902 28.078 -3.396 1 79.44 17 ILE B C 1
ATOM 1562 O O . ILE B 1 17 ? 8.719 27.156 -3.285 1 79.44 17 ILE B O 1
ATOM 1566 N N . ASP B 1 18 ? 8.164 29.25 -2.998 1 79.69 18 ASP B N 1
ATOM 1567 C CA . ASP B 1 18 ? 9.438 29.578 -2.367 1 79.69 18 ASP B CA 1
ATOM 1568 C C . ASP B 1 18 ? 9.617 28.797 -1.063 1 79.69 18 ASP B C 1
ATOM 1570 O O . ASP B 1 18 ? 10.695 28.281 -0.785 1 79.69 18 ASP B O 1
ATOM 1574 N N . ILE B 1 19 ? 8.617 28.734 -0.3 1 80.44 19 ILE B N 1
ATOM 1575 C CA . ILE B 1 19 ? 8.672 28.031 0.972 1 80.44 19 ILE B CA 1
ATOM 1576 C C . ILE B 1 19 ? 8.844 26.531 0.718 1 80.44 19 ILE B C 1
ATOM 1578 O O . ILE B 1 19 ? 9.625 25.859 1.4 1 80.44 19 ILE B O 1
ATOM 1582 N N . LEU B 1 20 ? 8.117 26.078 -0.26 1 76.88 20 LEU B N 1
ATOM 1583 C CA . LEU B 1 20 ? 8.195 24.672 -0.602 1 76.88 20 LEU B CA 1
ATOM 1584 C C . LEU B 1 20 ? 9.594 24.297 -1.084 1 76.88 20 LEU B C 1
ATOM 1586 O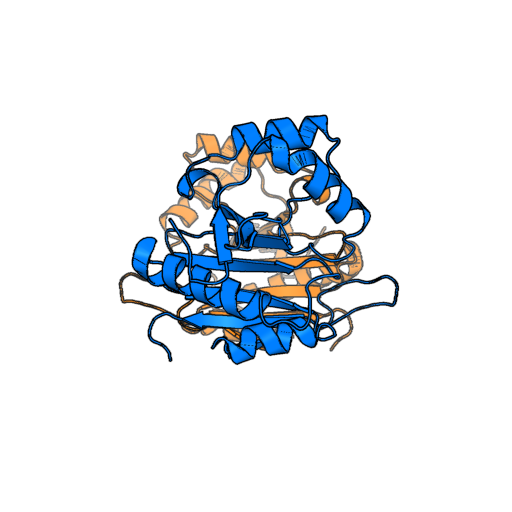 O . LEU B 1 20 ? 10.094 23.219 -0.776 1 76.88 20 LEU B O 1
ATOM 1590 N N . TYR B 1 21 ? 10.094 25.125 -1.794 1 73.75 21 TYR B N 1
ATOM 1591 C CA . TYR B 1 21 ? 11.445 24.906 -2.289 1 73.75 21 TYR B CA 1
ATOM 1592 C C . TYR B 1 21 ? 12.453 24.875 -1.143 1 73.75 21 TYR B C 1
ATOM 1594 O O . TYR B 1 21 ? 13.367 24.047 -1.133 1 73.75 21 TYR B O 1
ATOM 1602 N N . GLN B 1 22 ? 12.305 25.672 -0.234 1 74.44 22 GLN B N 1
ATOM 1603 C CA . GLN B 1 22 ? 13.195 25.734 0.919 1 74.44 22 GLN B CA 1
ATOM 1604 C C . GLN B 1 22 ? 13.086 24.469 1.765 1 74.44 22 GLN B C 1
ATOM 1606 O O . GLN B 1 22 ? 14.086 23.953 2.273 1 74.44 22 GLN B O 1
ATOM 1611 N N . TRP B 1 23 ? 11.875 23.969 1.875 1 71.5 23 TRP B N 1
ATOM 1612 C CA . TRP B 1 23 ? 11.656 22.781 2.709 1 71.5 23 TRP B CA 1
ATOM 1613 C C . TRP B 1 23 ? 12.164 21.531 2.016 1 71.5 23 TRP B C 1
ATOM 1615 O O . TRP B 1 23 ? 12.672 20.609 2.67 1 71.5 23 TRP B O 1
ATOM 1625 N N . GLU B 1 24 ? 11.859 21.312 0.726 1 61.25 24 GLU B N 1
ATOM 1626 C CA . GLU B 1 24 ? 12.312 20.141 -0.017 1 61.25 24 GLU B CA 1
ATOM 1627 C C . GLU B 1 24 ? 13.828 19.984 0.086 1 61.25 24 GLU B C 1
ATOM 1629 O O . GLU B 1 24 ? 14.336 18.875 0.204 1 61.25 24 GLU B O 1
ATOM 1634 N N . ASN B 1 25 ? 14.461 21 -0.059 1 56.25 25 ASN B N 1
ATOM 1635 C CA . ASN B 1 25 ? 15.914 20.953 0.031 1 56.25 25 ASN B CA 1
ATOM 1636 C C . ASN B 1 25 ? 16.375 20.547 1.428 1 56.25 25 ASN B C 1
ATOM 1638 O O . ASN B 1 25 ? 17.516 20.094 1.604 1 56.25 25 ASN B O 1
ATOM 1642 N N . ASN B 1 26 ? 15.594 20.719 2.254 1 51.06 26 ASN B N 1
ATOM 1643 C CA . ASN B 1 26 ? 15.961 20.391 3.625 1 51.06 26 ASN B CA 1
ATOM 1644 C C . ASN B 1 26 ? 15.266 19.109 4.094 1 51.06 26 ASN B C 1
ATOM 1646 O O . ASN B 1 26 ? 15.508 18.641 5.207 1 51.06 26 ASN B O 1
ATOM 1650 N N . MET B 1 27 ? 14.25 18.781 3.42 1 46.81 27 MET B N 1
ATOM 1651 C CA . MET B 1 27 ? 13.375 17.766 4 1 46.81 27 MET B CA 1
ATOM 1652 C C . MET B 1 27 ? 13.828 16.359 3.59 1 46.81 27 MET B C 1
ATOM 1654 O O . MET B 1 27 ? 13.719 15.992 2.42 1 46.81 27 MET B O 1
ATOM 1658 N N . GLU B 1 28 ? 14.758 15.859 4.152 1 44.53 28 GLU B N 1
ATOM 1659 C CA . GLU B 1 28 ? 14.984 14.414 4.148 1 44.53 28 GLU B CA 1
ATOM 1660 C C . GLU B 1 28 ? 13.664 13.648 4.078 1 44.53 28 GLU B C 1
ATOM 1662 O O . GLU B 1 28 ? 13.617 12.531 3.562 1 44.53 28 GLU B O 1
ATOM 1667 N N . ILE B 1 29 ? 12.656 13.992 4.809 1 44.12 29 ILE B N 1
ATOM 1668 C CA . ILE B 1 29 ? 11.695 13.164 5.531 1 44.12 29 ILE B CA 1
ATOM 1669 C C . ILE B 1 29 ? 10.453 12.945 4.672 1 44.12 29 ILE B C 1
ATOM 1671 O O . ILE B 1 29 ? 9.688 12.008 4.91 1 44.12 29 ILE B O 1
ATOM 1675 N N . TRP B 1 30 ? 10.016 14.039 3.832 1 46.22 30 TRP B N 1
ATOM 1676 C CA . TRP B 1 30 ? 8.602 13.852 3.523 1 46.22 30 TRP B CA 1
ATOM 1677 C C . TRP B 1 30 ? 8.406 12.758 2.484 1 46.22 30 TRP B C 1
ATOM 1679 O O . TRP B 1 30 ? 8.742 12.938 1.311 1 46.22 30 TRP B O 1
ATOM 1689 N N . GLN B 1 31 ? 8.797 11.641 2.754 1 45.31 31 GLN B N 1
ATOM 1690 C CA . GLN B 1 31 ? 8.641 10.484 1.882 1 45.31 31 GLN B CA 1
ATOM 1691 C C . GLN B 1 31 ? 7.172 10.094 1.757 1 45.31 31 GLN B C 1
ATOM 1693 O O . GLN B 1 31 ? 6.84 9.117 1.074 1 45.31 31 GLN B O 1
ATOM 1698 N N . ALA B 1 32 ? 6.445 10.711 2.664 1 43.41 32 ALA B N 1
ATOM 1699 C CA . ALA B 1 32 ? 5.18 9.984 2.725 1 43.41 32 ALA B CA 1
ATOM 1700 C C . ALA B 1 32 ? 4.539 9.883 1.343 1 43.41 32 ALA B C 1
ATOM 1702 O O . ALA B 1 32 ? 3.912 8.875 1.014 1 43.41 32 ALA B O 1
ATOM 1703 N N . GLY B 1 33 ? 4.219 11.023 0.6 1 44.88 33 GLY B N 1
ATOM 1704 C CA . GLY B 1 33 ? 3.602 10.906 -0.711 1 44.88 33 GLY B CA 1
ATOM 1705 C C . GLY B 1 33 ? 4.609 10.859 -1.844 1 44.88 33 GLY B C 1
ATOM 1706 O O . GLY B 1 33 ? 5.75 11.305 -1.685 1 44.88 33 GLY B O 1
ATOM 1707 N N . ASN B 1 34 ? 4.59 9.703 -2.648 1 42.5 34 ASN B N 1
ATOM 1708 C CA . ASN B 1 34 ? 5.426 9.547 -3.834 1 42.5 34 ASN B CA 1
ATOM 1709 C C . ASN B 1 34 ? 5.699 10.891 -4.512 1 42.5 34 ASN B C 1
ATOM 1711 O O . ASN B 1 34 ? 6.152 10.93 -5.656 1 42.5 34 ASN B O 1
ATOM 1715 N N . THR B 1 35 ? 5.254 11.852 -3.986 1 40.28 35 THR B N 1
ATOM 1716 C CA . THR B 1 35 ? 5.168 13.016 -4.859 1 40.28 35 THR B CA 1
ATOM 1717 C C . THR B 1 35 ? 6.535 13.672 -5.02 1 40.28 35 THR B C 1
ATOM 1719 O O . THR B 1 35 ? 6.887 14.125 -6.113 1 40.28 35 THR B O 1
ATOM 1722 N N . LEU B 1 36 ? 7.086 14.203 -4.008 1 38.59 36 LEU B N 1
ATOM 1723 C CA . LEU B 1 36 ? 7.84 15.398 -4.379 1 38.59 36 LEU B CA 1
ATOM 1724 C C . LEU B 1 36 ? 9.211 15.023 -4.938 1 38.59 36 LEU B C 1
ATOM 1726 O O . LEU B 1 36 ? 10.094 14.602 -4.191 1 38.59 36 LEU B O 1
ATOM 1730 N N . VAL B 1 37 ? 9.195 14.484 -6.027 1 43.69 37 VAL B N 1
ATOM 1731 C CA . VAL B 1 37 ? 10.461 14.562 -6.754 1 43.69 37 VAL B CA 1
ATOM 1732 C C . VAL B 1 37 ? 11.008 15.992 -6.691 1 43.69 37 VAL B C 1
ATOM 1734 O O . VAL B 1 37 ? 10.242 16.953 -6.668 1 43.69 37 VAL B O 1
ATOM 1737 N N . PRO B 1 38 ? 12.266 15.953 -6.441 1 44.75 38 PRO B N 1
ATOM 1738 C CA . PRO B 1 38 ? 12.883 17.281 -6.492 1 44.75 38 PRO B CA 1
ATOM 1739 C C . PRO B 1 38 ? 12.469 18.078 -7.727 1 44.75 38 PRO B C 1
ATOM 1741 O O . PRO B 1 38 ? 12.586 17.578 -8.852 1 44.75 38 PRO B O 1
ATOM 1744 N N . PHE B 1 39 ? 11.484 18.781 -7.66 1 45.81 39 PHE B N 1
ATOM 1745 C CA . PHE B 1 39 ? 11.047 19.578 -8.797 1 45.81 39 PHE B CA 1
ATOM 1746 C C . PHE B 1 39 ? 11.805 20.906 -8.852 1 45.81 39 PHE B C 1
ATOM 1748 O O . PHE B 1 39 ? 12.188 21.453 -7.816 1 45.81 39 PHE B O 1
ATOM 1755 N N . SER B 1 40 ? 12.297 21.25 -10.055 1 55.5 40 SER B N 1
ATOM 1756 C CA . SER B 1 40 ? 12.594 22.656 -10.32 1 55.5 40 SER B CA 1
ATOM 1757 C C . SER B 1 40 ? 11.414 23.547 -9.945 1 55.5 40 SER B C 1
ATOM 1759 O O . SER B 1 40 ? 10.273 23.078 -9.844 1 55.5 40 SER B O 1
ATOM 1761 N N . LYS B 1 41 ? 11.797 24.766 -9.422 1 59.5 41 LYS B N 1
ATOM 1762 C CA . LYS B 1 41 ? 10.781 25.766 -9.086 1 59.5 41 LYS B CA 1
ATOM 1763 C C . LYS B 1 41 ? 9.664 25.781 -10.125 1 59.5 41 LYS B C 1
ATOM 1765 O O . LYS B 1 41 ? 8.492 25.906 -9.781 1 59.5 41 LYS B O 1
ATOM 1770 N N . TYR B 1 42 ? 10.125 25.719 -11.305 1 62.19 42 TYR B N 1
ATOM 1771 C CA . TYR B 1 42 ? 9.18 25.781 -12.414 1 62.19 42 TYR B CA 1
ATOM 1772 C C . TYR B 1 42 ? 8.25 24.578 -12.406 1 62.19 42 TYR B C 1
ATOM 1774 O O . TYR B 1 42 ? 7.031 24.719 -12.562 1 62.19 42 TYR B O 1
ATOM 1782 N N . GLN B 1 43 ? 8.68 23.531 -12.188 1 62.19 43 GLN B N 1
ATOM 1783 C CA . GLN B 1 43 ? 7.879 22.312 -12.18 1 62.19 43 GLN B CA 1
ATOM 1784 C C . GLN B 1 43 ? 6.926 22.297 -10.992 1 62.19 43 GLN B C 1
ATOM 1786 O O . GLN B 1 43 ? 5.785 21.828 -11.109 1 62.19 43 GLN B O 1
ATOM 1791 N N . LEU B 1 44 ? 7.477 22.859 -10.008 1 63.09 44 LEU B N 1
ATOM 1792 C CA . LEU B 1 44 ? 6.645 22.922 -8.812 1 63.09 44 LEU B CA 1
ATOM 1793 C C . LEU B 1 44 ? 5.469 23.875 -9.016 1 63.09 44 LEU B C 1
ATOM 1795 O O . LEU B 1 44 ? 4.355 23.609 -8.57 1 63.09 44 LEU B O 1
ATOM 1799 N N . LYS B 1 45 ? 5.812 24.969 -9.617 1 64.62 45 LYS B N 1
ATOM 1800 C CA . LYS B 1 45 ? 4.758 25.938 -9.914 1 64.62 45 LYS B CA 1
ATOM 1801 C C . LYS B 1 45 ? 3.674 25.312 -10.789 1 64.62 45 LYS B C 1
ATOM 1803 O O . LYS B 1 45 ? 2.482 25.516 -10.547 1 64.62 45 LYS B O 1
ATOM 1808 N N . LYS B 1 46 ? 4.051 24.656 -11.727 1 63.75 46 LYS B N 1
ATOM 1809 C CA . LYS B 1 46 ? 3.102 24.016 -12.625 1 63.75 46 LYS B CA 1
ATOM 1810 C C . LYS B 1 46 ? 2.262 22.969 -11.891 1 63.75 46 LYS B C 1
ATOM 1812 O O . LYS B 1 46 ? 1.069 22.828 -12.164 1 63.75 46 LYS B O 1
ATOM 1817 N N . TYR B 1 47 ? 2.984 22.375 -11.055 1 61.84 47 TYR B N 1
ATOM 1818 C CA . TYR B 1 47 ? 2.314 21.344 -10.273 1 61.84 47 TYR B CA 1
ATOM 1819 C C . TYR B 1 47 ? 1.196 21.938 -9.43 1 61.84 47 TYR B C 1
ATOM 1821 O O . TYR B 1 47 ? 0.088 21.406 -9.383 1 61.84 47 TYR B O 1
ATOM 1829 N N . ILE B 1 48 ? 1.529 22.938 -8.828 1 63.69 48 ILE B N 1
ATOM 1830 C CA . ILE B 1 48 ? 0.577 23.609 -7.938 1 63.69 48 ILE B CA 1
ATOM 1831 C C . ILE B 1 48 ? -0.615 24.109 -8.742 1 63.69 48 ILE B C 1
ATOM 1833 O O . ILE B 1 48 ? -1.763 24 -8.305 1 63.69 48 ILE B O 1
ATOM 1837 N N . GLU B 1 49 ? -0.295 24.594 -9.758 1 62.12 49 GLU B N 1
ATOM 1838 C CA . GLU B 1 49 ? -1.332 25.156 -10.617 1 62.12 49 GLU B CA 1
ATOM 1839 C C . GLU B 1 49 ? -2.27 24.078 -11.133 1 62.12 49 GLU B C 1
ATOM 1841 O O . GLU B 1 49 ? -3.455 24.328 -11.359 1 62.12 49 GLU B O 1
ATOM 1846 N N . SER B 1 50 ? -1.756 22.984 -11.227 1 58.69 50 SER B N 1
ATOM 1847 C CA . SER B 1 50 ? -2.535 21.891 -11.789 1 58.69 50 SER B CA 1
ATOM 1848 C C . SER B 1 50 ? -3.223 21.094 -10.688 1 58.69 50 SER B C 1
ATOM 1850 O O . SER B 1 50 ? -4.168 20.344 -10.961 1 58.69 50 SER B O 1
ATOM 1852 N N . SER B 1 51 ? -2.652 21.203 -9.547 1 56.03 51 SER B N 1
ATOM 1853 C CA . SER B 1 51 ? -3.078 20.344 -8.445 1 56.03 51 SER B CA 1
ATOM 1854 C C . SER B 1 51 ? -4.457 20.75 -7.934 1 56.03 51 SER B C 1
ATOM 1856 O O . SER B 1 51 ? -5.023 20.094 -7.062 1 56.03 51 SER B O 1
ATOM 1858 N N . SER B 1 52 ? -4.91 22.016 -8.164 1 53.53 52 SER B N 1
ATOM 1859 C CA . SER B 1 52 ? -6.242 22.328 -7.656 1 53.53 52 SER B CA 1
ATOM 1860 C C . SER B 1 52 ? -7.246 21.25 -8.031 1 53.53 52 SER B C 1
ATOM 1862 O O . SER B 1 52 ? -8.453 21.484 -8.016 1 53.53 52 SER B O 1
ATOM 1864 N N . LEU B 1 53 ? -6.754 20.125 -8.445 1 54.72 53 LEU B N 1
ATOM 1865 C CA . LEU B 1 53 ? -7.73 19.219 -9.039 1 54.72 53 LEU B CA 1
ATOM 1866 C C . LEU B 1 53 ? -8.484 18.453 -7.957 1 54.72 53 LEU B C 1
ATOM 1868 O O . LEU B 1 53 ? -8.023 18.359 -6.816 1 54.72 53 LEU B O 1
ATOM 1872 N N . ASP B 1 54 ? -9.68 17.844 -8.367 1 67.25 54 ASP B N 1
ATOM 1873 C CA . ASP B 1 54 ? -10.742 17 -7.816 1 67.25 54 ASP B CA 1
ATOM 1874 C C . ASP B 1 54 ? -10.164 15.781 -7.121 1 67.25 54 ASP B C 1
ATOM 1876 O O . ASP B 1 54 ? -9.422 15 -7.73 1 67.25 54 ASP B O 1
ATOM 1880 N N . LEU B 1 55 ? -10.266 15.836 -5.738 1 72.56 55 LEU B N 1
ATOM 1881 C CA . LEU B 1 55 ? -9.883 14.711 -4.895 1 72.56 55 LEU B CA 1
ATOM 1882 C C . LEU B 1 55 ? -10.125 13.391 -5.602 1 72.56 55 LEU B C 1
ATOM 1884 O O . LEU B 1 55 ? -9.312 12.469 -5.504 1 72.56 55 LEU B O 1
ATOM 1888 N N . TYR B 1 56 ? -11.172 13.359 -6.324 1 73.69 56 TYR B N 1
ATOM 1889 C CA . TYR B 1 56 ? -11.562 12.117 -6.977 1 73.69 56 TYR B CA 1
ATOM 1890 C C . TYR B 1 56 ? -10.68 11.828 -8.18 1 73.69 56 TYR B C 1
ATOM 1892 O O . TYR B 1 56 ? -10.461 10.672 -8.539 1 73.69 56 TYR B O 1
ATOM 1900 N N . GLN B 1 57 ? -10.133 12.859 -8.641 1 75.69 57 GLN B N 1
ATOM 1901 C CA . GLN B 1 57 ? -9.281 12.688 -9.805 1 75.69 57 GLN B CA 1
ATOM 1902 C C . GLN B 1 57 ? -7.828 12.453 -9.398 1 75.69 57 GLN B C 1
ATOM 1904 O O . GLN B 1 57 ? -7.168 11.547 -9.914 1 75.69 57 GLN B O 1
ATOM 1909 N N . THR B 1 58 ? -7.391 13.195 -8.422 1 77.56 58 THR B N 1
ATOM 1910 C CA . THR B 1 58 ? -5.973 13.133 -8.078 1 77.56 58 THR B CA 1
ATOM 1911 C C . THR B 1 58 ? -5.73 12.094 -6.988 1 77.56 58 THR B C 1
ATOM 1913 O O . THR B 1 58 ? -4.598 11.664 -6.773 1 77.56 58 THR B O 1
ATOM 1916 N N . LYS B 1 59 ? -6.781 11.797 -6.281 1 86.88 59 LYS B N 1
ATOM 1917 C CA . LYS B 1 59 ? -6.754 10.859 -5.168 1 86.88 59 LYS B CA 1
ATOM 1918 C C . LYS B 1 59 ? -5.84 11.352 -4.051 1 86.88 59 LYS B C 1
ATOM 1920 O O . LYS B 1 59 ? -5.273 10.555 -3.303 1 86.88 59 LYS B O 1
ATOM 1925 N N . GLN B 1 60 ? -5.645 12.758 -4.102 1 88.25 60 GLN B N 1
ATOM 1926 C CA . GLN B 1 60 ? -4.793 13.383 -3.09 1 88.25 60 GLN B CA 1
ATOM 1927 C C . GLN B 1 60 ? -5.254 14.797 -2.773 1 88.25 60 GLN B C 1
ATOM 1929 O O . GLN B 1 60 ? -5.941 15.43 -3.58 1 88.25 60 GLN B O 1
ATOM 1934 N N . LEU B 1 61 ? -5.02 15.312 -1.604 1 87.5 61 LEU B N 1
ATOM 1935 C CA . LEU B 1 61 ? -5.273 16.672 -1.129 1 87.5 61 LEU B CA 1
ATOM 1936 C C . LEU B 1 61 ? -4.121 17.172 -0.265 1 87.5 61 LEU B C 1
ATOM 1938 O O . LEU B 1 61 ? -3.771 16.531 0.736 1 87.5 61 LEU B O 1
ATOM 1942 N N . ARG B 1 62 ? -3.527 18.25 -0.79 1 89.5 62 ARG B N 1
ATOM 1943 C CA . ARG B 1 62 ? -2.449 18.859 -0.021 1 89.5 62 ARG B CA 1
ATOM 1944 C C . ARG B 1 62 ? -2.855 20.25 0.478 1 89.5 62 ARG B C 1
ATOM 1946 O O . ARG B 1 62 ? -3.387 21.047 -0.285 1 89.5 62 ARG B O 1
ATOM 1953 N N . LEU B 1 63 ? -2.562 20.5 1.738 1 90.62 63 LEU B N 1
ATOM 1954 C CA . LEU B 1 63 ? -2.883 21.781 2.365 1 90.62 63 LEU B CA 1
ATOM 1955 C C . LEU B 1 63 ? -1.666 22.359 3.086 1 90.62 63 LEU B C 1
ATOM 1957 O O . LEU B 1 63 ? -0.834 21.609 3.6 1 90.62 63 LEU B O 1
ATOM 1961 N N . MET B 1 64 ? -1.635 23.641 3.047 1 92 64 MET B N 1
ATOM 1962 C CA . MET B 1 64 ? -0.649 24.344 3.859 1 92 64 MET B CA 1
ATOM 1963 C C . MET B 1 64 ? -1.187 24.609 5.262 1 92 64 MET B C 1
ATOM 1965 O O . MET B 1 64 ? -2.383 24.844 5.441 1 92 64 MET B O 1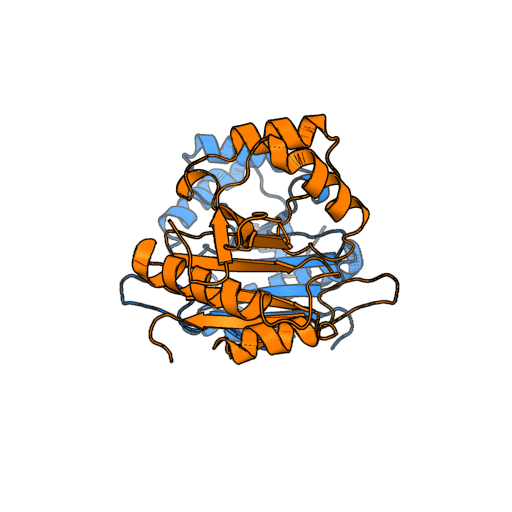
ATOM 1969 N N . ILE B 1 65 ? -0.264 24.531 6.215 1 94.81 65 ILE B N 1
ATOM 1970 C CA . ILE B 1 65 ? -0.61 24.859 7.594 1 94.81 65 ILE B CA 1
ATOM 1971 C C . ILE B 1 65 ? -0.104 26.25 7.941 1 94.81 65 ILE B C 1
ATOM 1973 O O . ILE B 1 65 ? 1.105 26.484 7.98 1 94.81 65 ILE B O 1
ATOM 1977 N N . ASP B 1 66 ? -1.042 27.125 8.211 1 94.88 66 ASP B N 1
ATOM 1978 C CA . ASP B 1 66 ? -0.704 28.5 8.594 1 94.88 66 ASP B CA 1
ATOM 1979 C C . ASP B 1 66 ? -1.079 28.781 10.047 1 94.88 66 ASP B C 1
ATOM 1981 O O . ASP B 1 66 ? -2.07 28.25 10.547 1 94.88 66 ASP B O 1
ATOM 1985 N N . LEU B 1 67 ? -0.218 29.625 10.68 1 94.62 67 LEU B N 1
ATOM 1986 C CA . LEU B 1 67 ? -0.657 30.188 11.945 1 94.62 67 LEU B CA 1
ATOM 1987 C C . LEU B 1 67 ? -1.817 31.156 11.734 1 94.62 67 LEU B C 1
ATOM 1989 O O . LEU B 1 67 ? -1.818 31.938 10.781 1 94.62 67 LEU B O 1
ATOM 1993 N N . ALA B 1 68 ? -2.812 31.031 12.617 1 89.25 68 ALA B N 1
ATOM 1994 C CA . ALA B 1 68 ? -3.998 31.875 12.492 1 89.25 68 ALA B CA 1
ATOM 1995 C C . ALA B 1 68 ? -3.678 33.312 12.859 1 89.25 68 ALA B C 1
ATOM 1997 O O . ALA B 1 68 ? -4.375 34.25 12.43 1 89.25 68 ALA B O 1
ATOM 1998 N N . ALA B 1 69 ? -2.662 33.469 13.656 1 81.69 69 ALA B N 1
ATOM 1999 C CA . ALA B 1 69 ? -2.32 34.812 14.094 1 81.69 69 ALA B CA 1
ATOM 2000 C C . ALA B 1 69 ? -1.96 35.688 12.906 1 81.69 69 ALA B C 1
ATOM 2002 O O . ALA B 1 69 ? -1.861 35.219 11.773 1 81.69 69 ALA B O 1
ATOM 2003 N N . GLN B 1 70 ? -1.792 36.938 13.148 1 64.44 70 GLN B N 1
ATOM 2004 C CA . GLN B 1 70 ? -1.714 38.062 12.195 1 64.44 70 GLN B CA 1
ATOM 2005 C C . GLN B 1 70 ? -0.654 37.781 11.133 1 64.44 70 GLN B C 1
ATOM 2007 O O . GLN B 1 70 ? -0.862 38.094 9.953 1 64.44 70 GLN B O 1
ATOM 2012 N N . ASN B 1 71 ? 0.507 37.156 11.453 1 63.22 71 ASN B N 1
ATOM 2013 C CA . ASN B 1 71 ? 1.521 37.156 10.398 1 63.22 71 ASN B CA 1
ATOM 2014 C C . ASN B 1 71 ? 1.381 35.906 9.5 1 63.22 71 ASN B C 1
ATOM 2016 O O . ASN B 1 71 ? 2.111 35.781 8.523 1 63.22 71 ASN B O 1
ATOM 2020 N N . ARG B 1 72 ? 0.307 35.156 9.531 1 72.81 72 ARG B N 1
ATOM 2021 C CA . ARG B 1 72 ? -0.089 34.031 8.734 1 72.81 72 ARG B CA 1
ATOM 2022 C C . ARG B 1 72 ? 1.132 33.219 8.258 1 72.81 72 ARG B C 1
ATOM 2024 O O . ARG B 1 72 ? 1.229 32.875 7.086 1 72.81 72 ARG B O 1
ATOM 2031 N N . SER B 1 73 ? 2.117 33.031 9.125 1 88.19 73 SER B N 1
ATOM 2032 C CA . SER B 1 73 ? 3.303 32.281 8.75 1 88.19 73 SER B CA 1
ATOM 2033 C C . SER B 1 73 ? 2.947 30.828 8.438 1 88.19 73 SER B C 1
ATOM 2035 O O . SER B 1 73 ? 2.201 30.188 9.18 1 88.19 73 SER B O 1
ATOM 2037 N N . THR B 1 74 ? 3.395 30.453 7.258 1 92.94 74 THR B N 1
ATOM 2038 C CA . THR B 1 74 ? 3.256 29.047 6.898 1 92.94 74 THR B CA 1
ATOM 2039 C C . THR B 1 74 ? 4.27 28.203 7.652 1 92.94 74 THR B C 1
ATOM 2041 O O . THR B 1 74 ? 5.477 28.438 7.559 1 92.94 74 THR B O 1
ATOM 2044 N N . ILE B 1 75 ? 3.758 27.172 8.359 1 93.5 75 ILE B N 1
ATOM 2045 C CA . ILE B 1 75 ? 4.672 26.5 9.289 1 93.5 75 ILE B CA 1
ATOM 2046 C C . ILE B 1 75 ? 4.781 25.031 8.93 1 93.5 75 ILE B C 1
ATOM 2048 O O . ILE B 1 75 ? 5.594 24.297 9.508 1 93.5 75 ILE B O 1
ATOM 2052 N N . GLY B 1 76 ? 3.928 24.562 8.008 1 93.88 76 GLY B N 1
ATOM 2053 C CA . GLY B 1 76 ? 3.951 23.141 7.656 1 93.88 76 GLY B CA 1
ATOM 2054 C C . GLY B 1 76 ? 2.971 22.781 6.559 1 93.88 76 GLY B C 1
ATOM 2055 O O . GLY B 1 76 ? 2.457 23.672 5.863 1 93.88 76 GLY B O 1
ATOM 2056 N N . MET B 1 77 ? 2.814 21.438 6.375 1 92.81 77 MET B N 1
ATOM 2057 C CA . MET B 1 77 ? 1.899 20.891 5.379 1 92.81 77 MET B CA 1
ATOM 2058 C C . MET B 1 77 ? 1.229 19.625 5.898 1 92.81 77 MET B C 1
ATOM 2060 O O . MET B 1 77 ? 1.804 18.906 6.719 1 92.81 77 MET B O 1
ATOM 2064 N N . ILE B 1 78 ? 0.072 19.453 5.402 1 93.75 78 ILE B N 1
ATOM 2065 C CA . ILE B 1 78 ? -0.667 18.219 5.691 1 93.75 78 ILE B CA 1
ATOM 2066 C C . ILE B 1 78 ? -1.358 17.719 4.422 1 93.75 78 ILE B C 1
ATOM 2068 O O . ILE B 1 78 ? -1.844 18.531 3.619 1 93.75 78 ILE B O 1
ATOM 2072 N N . ASP B 1 79 ? -1.348 16.375 4.281 1 91.88 79 ASP B N 1
ATOM 2073 C CA . ASP B 1 79 ? -1.908 15.914 3.016 1 91.88 79 ASP B CA 1
ATOM 2074 C C . ASP B 1 79 ? -2.65 14.594 3.197 1 91.88 79 ASP B C 1
ATOM 2076 O O . ASP B 1 79 ? -2.396 13.859 4.156 1 91.88 79 ASP B O 1
ATOM 2080 N N . LEU B 1 80 ? -3.615 14.43 2.391 1 93.38 80 LEU B N 1
ATOM 2081 C CA . LEU B 1 80 ? -4.316 13.18 2.135 1 93.38 80 LEU B CA 1
ATOM 2082 C C . LEU B 1 80 ? -3.824 12.531 0.844 1 93.38 80 LEU B C 1
ATOM 2084 O O . LEU B 1 80 ? -3.74 13.195 -0.194 1 93.38 80 LEU B O 1
ATOM 2088 N N . PHE B 1 81 ? -3.482 11.195 0.927 1 91.25 81 PHE B N 1
ATOM 2089 C CA . PHE B 1 81 ? -2.982 10.539 -0.273 1 91.25 81 PHE B CA 1
ATOM 2090 C C . PHE B 1 81 ? -3.6 9.156 -0.427 1 91.25 81 PHE B C 1
ATOM 2092 O O . PHE B 1 81 ? -4.227 8.641 0.502 1 91.25 81 PHE B O 1
ATOM 2099 N N . ASP B 1 82 ? -3.424 8.609 -1.604 1 91.94 82 ASP B N 1
ATOM 2100 C CA . ASP B 1 82 ? -3.922 7.27 -1.897 1 91.94 82 ASP B CA 1
ATOM 2101 C C . ASP B 1 82 ? -5.398 7.141 -1.538 1 91.94 82 ASP B C 1
ATOM 2103 O O . ASP B 1 82 ? -5.812 6.156 -0.922 1 91.94 82 ASP B O 1
ATOM 2107 N N . PHE B 1 83 ? -6.152 8.219 -1.891 1 92.69 83 PHE B N 1
ATOM 2108 C CA . PHE B 1 83 ? -7.586 8.156 -1.631 1 92.69 83 PHE B CA 1
ATOM 2109 C C . PHE B 1 83 ? -8.242 7.062 -2.469 1 92.69 83 PHE B C 1
ATOM 2111 O O . PHE B 1 83 ? -8.062 7.02 -3.688 1 92.69 83 PHE B O 1
ATOM 2118 N N . ASP B 1 84 ? -8.914 6.137 -1.82 1 93.25 84 ASP B N 1
ATOM 2119 C CA . ASP B 1 84 ? -9.695 5.074 -2.443 1 93.25 84 ASP B CA 1
ATOM 2120 C C . ASP B 1 84 ? -11.188 5.285 -2.219 1 93.25 84 ASP B C 1
ATOM 2122 O O . ASP B 1 84 ? -11.719 4.957 -1.153 1 93.25 84 ASP B O 1
ATOM 2126 N N . PRO B 1 85 ? -11.867 5.832 -3.178 1 90.75 85 PRO B N 1
ATOM 2127 C CA . PRO B 1 85 ? -13.281 6.152 -2.977 1 90.75 85 PRO B CA 1
ATOM 2128 C C . PRO B 1 85 ? -14.141 4.906 -2.762 1 90.75 85 PRO B C 1
ATOM 2130 O O . PRO B 1 85 ? -15.172 4.973 -2.084 1 90.75 85 PRO B O 1
ATOM 2133 N N . TYR B 1 86 ? -13.75 3.834 -3.34 1 90.75 86 TYR B N 1
ATOM 2134 C CA . TYR B 1 86 ? -14.531 2.613 -3.174 1 90.75 86 TYR B CA 1
ATOM 2135 C C . TYR B 1 86 ? -14.406 2.072 -1.756 1 90.75 86 TYR B C 1
ATOM 2137 O O . TYR B 1 86 ? -15.406 1.813 -1.09 1 90.75 86 TYR B O 1
ATOM 2145 N N . HIS B 1 87 ? -13.219 1.898 -1.305 1 94.88 87 HIS B N 1
ATOM 2146 C CA . HIS B 1 87 ? -13.016 1.384 0.044 1 94.88 87 HIS B CA 1
ATOM 2147 C C . HIS B 1 87 ? -13.016 2.512 1.071 1 94.88 87 HIS B C 1
ATOM 2149 O O . HIS B 1 87 ? -12.805 2.273 2.262 1 94.88 87 HIS B O 1
ATOM 2155 N N . ASN B 1 88 ? -13.141 3.723 0.637 1 94.88 88 ASN B N 1
ATOM 2156 C CA . ASN B 1 88 ? -13.359 4.922 1.437 1 94.88 88 ASN B CA 1
ATOM 2157 C C . ASN B 1 88 ? -12.281 5.094 2.504 1 94.88 88 ASN B C 1
ATOM 2159 O O . ASN B 1 88 ? -12.594 5.258 3.686 1 94.88 88 ASN B O 1
ATOM 2163 N N . ARG B 1 89 ? -11.109 5.047 2.08 1 97.38 89 ARG B N 1
ATOM 2164 C CA . ARG B 1 89 ? -9.953 5.195 2.959 1 97.38 89 ARG B CA 1
ATOM 2165 C C . ARG B 1 89 ? -8.875 6.055 2.307 1 97.38 89 ARG B C 1
ATOM 2167 O O . ARG B 1 89 ? -8.852 6.203 1.083 1 97.38 89 ARG B O 1
ATOM 2174 N N . ALA B 1 90 ? -8.008 6.621 3.184 1 96.06 90 ALA B N 1
ATOM 2175 C CA . ALA B 1 90 ? -6.91 7.434 2.668 1 96.06 90 ALA B CA 1
ATOM 2176 C C . ALA B 1 90 ? -5.754 7.492 3.66 1 96.06 90 ALA B C 1
ATOM 2178 O O . ALA B 1 90 ? -5.961 7.371 4.871 1 96.06 90 ALA B O 1
ATOM 2179 N N . GLY B 1 91 ? -4.59 7.621 3.068 1 97.31 91 GLY B N 1
ATOM 2180 C CA . GLY B 1 91 ? -3.439 7.922 3.91 1 97.31 91 GLY B CA 1
ATOM 2181 C C . GLY B 1 91 ? -3.348 9.383 4.297 1 97.31 91 GLY B C 1
ATOM 2182 O O . GLY B 1 91 ? -3.848 10.258 3.58 1 97.31 91 GLY B O 1
ATOM 2183 N N . VAL B 1 92 ? -2.727 9.609 5.426 1 97 92 VAL B N 1
ATOM 2184 C CA . VAL B 1 92 ? -2.531 10.984 5.875 1 97 92 VAL B CA 1
ATOM 2185 C C . VAL B 1 92 ? -1.067 11.195 6.254 1 97 92 VAL B C 1
ATOM 2187 O O . VAL B 1 92 ? -0.429 10.312 6.824 1 97 92 VAL B O 1
ATOM 2190 N N . GLY B 1 93 ? -0.591 12.336 5.867 1 95.31 93 GLY B N 1
ATOM 2191 C CA . GLY B 1 93 ? 0.747 12.773 6.23 1 95.31 93 GLY B CA 1
ATOM 2192 C C . GLY B 1 93 ? 0.791 14.211 6.727 1 95.31 93 GLY B C 1
ATOM 2193 O O . GLY B 1 93 ? -0.074 15.016 6.379 1 95.31 93 GLY B O 1
ATOM 2194 N N . ILE B 1 94 ? 1.824 14.492 7.527 1 95.12 94 ILE B N 1
ATOM 2195 C CA . ILE B 1 94 ? 1.946 15.836 8.07 1 95.12 94 ILE B CA 1
ATOM 2196 C C . ILE B 1 94 ? 3.42 16.172 8.297 1 95.12 94 ILE B C 1
ATOM 2198 O O . ILE B 1 94 ? 4.215 15.289 8.648 1 95.12 94 ILE B O 1
ATOM 2202 N N . MET B 1 95 ? 3.674 17.422 8.039 1 92.38 95 MET B N 1
ATOM 2203 C CA . MET B 1 95 ? 5.012 17.953 8.297 1 92.38 95 MET B CA 1
ATOM 2204 C C . MET B 1 95 ? 4.941 19.344 8.914 1 92.38 95 MET B C 1
ATOM 2206 O O . MET B 1 95 ? 4.141 20.172 8.492 1 92.38 95 MET B O 1
ATOM 2210 N N . ILE B 1 96 ? 5.727 19.562 9.953 1 93 96 ILE B N 1
ATOM 2211 C CA . ILE B 1 96 ? 5.906 20.859 10.57 1 93 96 ILE B CA 1
ATOM 2212 C C . ILE B 1 96 ? 7.371 21.281 10.477 1 93 96 ILE B C 1
ATOM 2214 O O . ILE B 1 96 ? 8.266 20.484 10.75 1 93 96 ILE B O 1
ATOM 2218 N N . HIS B 1 97 ? 7.559 22.516 10.039 1 89.31 97 HIS B N 1
ATOM 2219 C CA . HIS B 1 97 ? 8.922 23.016 9.984 1 89.31 97 HIS B CA 1
ATOM 2220 C C . HIS B 1 97 ? 9.594 22.938 11.352 1 89.31 97 HIS B C 1
ATOM 2222 O O . HIS B 1 97 ? 8.953 23.188 12.375 1 89.31 97 HIS B O 1
ATOM 2228 N N . GLN B 1 98 ? 10.883 22.656 11.305 1 89.81 98 GLN B N 1
ATOM 2229 C CA . GLN B 1 98 ? 11.648 22.375 12.516 1 89.81 98 GLN B CA 1
ATOM 2230 C C . GLN B 1 98 ? 11.531 23.516 13.523 1 89.81 98 GLN B C 1
ATOM 2232 O O . GLN B 1 98 ? 11.453 23.281 14.727 1 89.81 98 GLN B O 1
ATOM 2237 N N . SER B 1 99 ? 11.5 24.766 13.07 1 89.5 99 SER B N 1
ATOM 2238 C CA . SER B 1 99 ? 11.484 25.938 13.93 1 89.5 99 SER B CA 1
ATOM 2239 C C . SER B 1 99 ? 10.172 26.031 14.711 1 89.5 99 SER B C 1
ATOM 2241 O O . SER B 1 99 ? 10.078 26.797 15.68 1 89.5 99 SER B O 1
ATOM 2243 N N . TYR B 1 100 ? 9.234 25.25 14.32 1 91.81 100 TYR B N 1
ATOM 2244 C CA . TYR B 1 100 ? 7.914 25.391 14.922 1 91.81 100 TYR B CA 1
ATOM 2245 C C . TYR B 1 100 ? 7.504 24.109 15.633 1 91.81 100 TYR B C 1
ATOM 2247 O O . TYR B 1 100 ? 6.355 23.953 16.047 1 91.81 100 TYR B O 1
ATOM 2255 N N . ARG B 1 101 ? 8.391 23.172 15.805 1 92.62 101 ARG B N 1
ATOM 2256 C CA . ARG B 1 101 ? 8.078 21.891 16.422 1 92.62 101 ARG B CA 1
ATOM 2257 C C . ARG B 1 101 ? 8.07 22.016 17.938 1 92.62 101 ARG B C 1
ATOM 2259 O O . ARG B 1 101 ? 8.578 22.984 18.5 1 92.62 101 ARG B O 1
ATOM 2266 N N . GLY B 1 102 ? 7.395 21.062 18.531 1 93.06 102 GLY B N 1
ATOM 2267 C CA . GLY B 1 102 ? 7.359 21.016 19.984 1 93.06 102 GLY B CA 1
ATOM 2268 C C . GLY B 1 102 ? 6.359 22 20.578 1 93.06 102 GLY B C 1
ATOM 2269 O O . GLY B 1 102 ? 6.422 22.297 21.766 1 93.06 102 GLY B O 1
ATOM 2270 N N . LYS B 1 103 ? 5.469 22.547 19.781 1 94.19 103 LYS B N 1
ATOM 2271 C CA . LYS B 1 103 ? 4.523 23.562 20.234 1 94.19 103 LYS B CA 1
ATOM 2272 C C . LYS B 1 103 ? 3.086 23.062 20.125 1 94.19 103 LYS B C 1
ATOM 2274 O O . LYS B 1 103 ? 2.141 23.828 20.344 1 94.19 103 LYS B O 1
ATOM 2279 N N . GLY B 1 104 ? 2.938 21.859 19.641 1 96 104 GLY B N 1
ATOM 2280 C CA . GLY B 1 104 ? 1.609 21.281 19.562 1 96 104 GLY B CA 1
ATOM 2281 C C . GLY B 1 104 ? 0.917 21.562 18.234 1 96 104 GLY B C 1
ATOM 2282 O O . GLY B 1 104 ? -0.24 21.172 18.047 1 96 104 GLY B O 1
ATOM 2283 N N . TYR B 1 105 ? 1.594 22.125 17.297 1 96 105 TYR B N 1
ATOM 2284 C CA . TYR B 1 105 ? 0.989 22.516 16.031 1 96 105 TYR B CA 1
ATOM 2285 C C . TYR B 1 105 ? 0.644 21.281 15.195 1 96 105 TYR B C 1
ATOM 2287 O O . TYR B 1 105 ? -0.384 21.266 14.516 1 96 105 TYR B O 1
ATOM 2295 N N . ALA B 1 106 ? 1.495 20.312 15.289 1 96.94 106 ALA B N 1
ATOM 2296 C CA . ALA B 1 106 ? 1.234 19.109 14.523 1 96.94 106 ALA B CA 1
ATOM 2297 C C . ALA B 1 106 ? -0.048 18.422 14.992 1 96.94 106 ALA B C 1
ATOM 2299 O O . ALA B 1 106 ? -0.913 18.078 14.18 1 96.94 106 ALA B O 1
ATOM 2300 N N . SER B 1 107 ? -0.138 18.266 16.25 1 97.69 107 SER B N 1
ATOM 2301 C CA . SER B 1 107 ? -1.32 17.641 16.812 1 97.69 107 SER B CA 1
ATOM 2302 C C . SER B 1 107 ? -2.582 18.438 16.5 1 97.69 107 SER B C 1
ATOM 2304 O O . SER B 1 107 ? -3.602 17.859 16.109 1 97.69 107 SER B O 1
ATOM 2306 N N . SER B 1 108 ? -2.512 19.688 16.703 1 97.19 108 SER B N 1
ATOM 2307 C CA . SER B 1 108 ? -3.654 20.547 16.406 1 97.19 108 SER B CA 1
ATOM 2308 C C . SER B 1 108 ? -4.062 20.453 14.945 1 97.19 108 SER B C 1
ATOM 2310 O O . SER B 1 108 ? -5.25 20.328 14.633 1 97.19 108 SER B O 1
ATOM 2312 N N . SER B 1 109 ? -3.129 20.5 14.055 1 97 109 SER B N 1
ATOM 2313 C CA . SER B 1 109 ? -3.393 20.422 12.625 1 97 109 SER B CA 1
ATOM 2314 C C . SER B 1 109 ? -3.994 19.062 12.25 1 97 109 SER B C 1
ATOM 2316 O O . SER B 1 109 ? -4.953 19 11.484 1 97 109 SER B O 1
ATOM 2318 N N . LEU B 1 110 ? -3.398 18.047 12.789 1 97.69 110 LEU B N 1
ATOM 2319 C CA . LEU B 1 110 ? -3.865 16.703 12.5 1 97.69 110 LEU B CA 1
ATOM 2320 C C . LEU B 1 110 ? -5.309 16.516 12.961 1 97.69 110 LEU B C 1
ATOM 2322 O O . LEU B 1 110 ? -6.129 15.945 12.234 1 97.69 110 LEU B O 1
ATOM 2326 N N . ASN B 1 111 ? -5.602 17.016 14.086 1 97.25 111 ASN B N 1
ATOM 2327 C CA . ASN B 1 111 ? -6.957 16.922 14.609 1 97.25 111 ASN B CA 1
ATOM 2328 C C . ASN B 1 111 ? -7.961 17.641 13.711 1 97.25 111 ASN B C 1
ATOM 2330 O O . ASN B 1 111 ? -9.023 17.094 13.406 1 97.25 111 ASN B O 1
ATOM 2334 N N . LEU B 1 112 ? -7.617 18.812 13.312 1 96.19 112 LEU B N 1
ATOM 2335 C CA . LEU B 1 112 ? -8.461 19.578 12.398 1 96.19 112 LEU B CA 1
ATOM 2336 C C . LEU B 1 112 ? -8.695 18.797 11.109 1 96.19 112 LEU B C 1
ATOM 2338 O O . LEU B 1 112 ? -9.828 18.734 10.609 1 96.19 112 LEU B O 1
ATOM 2342 N N . PHE B 1 113 ? -7.668 18.234 10.656 1 96.56 113 PHE B N 1
ATOM 2343 C CA . PHE B 1 113 ? -7.719 17.547 9.367 1 96.56 113 PHE B CA 1
ATOM 2344 C C . PHE B 1 113 ? -8.516 16.266 9.477 1 96.56 113 PHE B C 1
ATOM 2346 O O . PHE B 1 113 ? -9.273 15.914 8.562 1 96.56 113 PHE B O 1
ATOM 2353 N N . ILE B 1 114 ? -8.289 15.555 10.539 1 97.56 114 ILE B N 1
ATOM 2354 C CA . ILE B 1 114 ? -9.047 14.336 10.797 1 97.56 114 ILE B CA 1
ATOM 2355 C C . ILE B 1 114 ? -10.539 14.648 10.805 1 97.56 114 ILE B C 1
ATOM 2357 O O . ILE B 1 114 ? -11.328 13.961 10.156 1 97.56 114 ILE B O 1
ATOM 2361 N N . ASP B 1 115 ? -10.922 15.711 11.508 1 95.81 115 ASP B N 1
ATOM 2362 C CA . ASP B 1 115 ? -12.32 16.125 11.57 1 95.81 115 ASP B CA 1
ATOM 2363 C C . ASP B 1 115 ? -12.859 16.453 10.18 1 95.81 115 ASP B C 1
ATOM 2365 O O . ASP B 1 115 ? -13.961 16.031 9.828 1 95.81 115 ASP B O 1
ATOM 2369 N N . TYR B 1 116 ? -12.117 17.094 9.453 1 94.81 116 TYR B N 1
ATOM 2370 C CA . TYR B 1 116 ? -12.508 17.438 8.094 1 94.81 116 TYR B CA 1
ATOM 2371 C C . TYR B 1 116 ? -12.695 16.188 7.242 1 94.81 116 TYR B C 1
ATOM 2373 O O . TYR B 1 116 ? -13.703 16.047 6.543 1 94.81 116 TYR B O 1
ATOM 2381 N N . CYS B 1 117 ? -11.75 15.273 7.316 1 95.25 117 CYS B N 1
ATOM 2382 C CA . CYS B 1 117 ? -11.797 14.055 6.516 1 95.25 117 CYS B CA 1
ATOM 2383 C C . CYS B 1 117 ? -13.016 13.211 6.875 1 95.25 117 CYS B C 1
ATOM 2385 O O . CYS B 1 117 ? -13.703 12.703 5.988 1 95.25 117 CYS B O 1
ATOM 2387 N N . PHE B 1 118 ? -13.305 13.094 8.141 1 96.62 118 PHE B N 1
ATOM 2388 C CA . PHE B 1 118 ? -14.383 12.227 8.586 1 96.62 118 PHE B CA 1
ATOM 2389 C C . PHE B 1 118 ? -15.734 12.906 8.43 1 96.62 118 PHE B C 1
ATOM 2391 O O . PHE B 1 118 ? -16.688 12.297 7.941 1 96.62 118 PHE B O 1
ATOM 2398 N N . ASN B 1 119 ? -15.805 14.164 8.727 1 94.31 119 ASN B N 1
ATOM 2399 C CA . ASN B 1 119 ? -17.109 14.789 8.875 1 94.31 119 ASN B CA 1
ATOM 2400 C C . ASN B 1 119 ? -17.484 15.594 7.637 1 94.31 119 ASN B C 1
ATOM 2402 O O . ASN B 1 119 ? -18.672 15.875 7.406 1 94.31 119 ASN B O 1
ATOM 2406 N N . HIS B 1 120 ? -16.562 15.992 6.875 1 91.31 120 HIS B N 1
ATOM 2407 C CA . HIS B 1 120 ? -16.859 16.766 5.676 1 91.31 120 HIS B CA 1
ATOM 2408 C C . HIS B 1 120 ? -16.688 15.93 4.418 1 91.31 120 HIS B C 1
ATOM 2410 O O . HIS B 1 120 ? -17.547 15.945 3.535 1 91.31 120 HIS B O 1
ATOM 2416 N N . LEU B 1 121 ? -15.648 15.164 4.352 1 91.31 121 LEU B N 1
ATOM 2417 C CA . LEU B 1 121 ? -15.398 14.344 3.168 1 91.31 121 LEU B CA 1
ATOM 2418 C C . LEU B 1 121 ? -16.094 12.984 3.293 1 91.31 121 LEU B C 1
ATOM 2420 O O . LEU B 1 121 ? -16.266 12.273 2.299 1 91.31 121 LEU B O 1
ATOM 2424 N N . GLY B 1 122 ? -16.359 12.547 4.52 1 93.94 122 GLY B N 1
ATOM 2425 C CA . GLY B 1 122 ? -17.062 11.305 4.75 1 93.94 122 GLY B CA 1
ATOM 2426 C C . GLY B 1 122 ? -16.188 10.078 4.617 1 93.94 122 GLY B C 1
ATOM 2427 O O . GLY B 1 122 ? -16.656 8.992 4.293 1 93.94 122 GLY B O 1
ATOM 2428 N N . ILE B 1 123 ? -14.961 10.234 4.832 1 96.19 123 ILE B N 1
ATOM 2429 C CA . ILE B 1 123 ? -14.008 9.133 4.734 1 96.19 123 ILE B CA 1
ATOM 2430 C C . ILE B 1 123 ? -14.211 8.172 5.902 1 96.19 123 ILE B C 1
ATOM 2432 O O . ILE B 1 123 ? -14.414 8.594 7.043 1 96.19 123 ILE B O 1
ATOM 2436 N N . HIS B 1 124 ? -14.117 6.867 5.625 1 97.5 124 HIS B N 1
ATOM 2437 C CA . HIS B 1 124 ? -14.367 5.832 6.621 1 97.5 124 HIS B CA 1
ATOM 2438 C C . HIS B 1 124 ? -13.172 5.656 7.551 1 97.5 124 HIS B C 1
ATOM 2440 O O . HIS B 1 124 ? -13.344 5.441 8.758 1 97.5 124 HIS B O 1
ATOM 2446 N N . GLN B 1 125 ? -12.016 5.75 6.938 1 98.25 125 GLN B N 1
ATOM 2447 C CA . GLN B 1 125 ? -10.852 5.57 7.797 1 98.25 125 GLN B CA 1
ATOM 2448 C C . GLN B 1 125 ? -9.617 6.227 7.191 1 98.25 125 GLN B C 1
ATOM 2450 O O . GLN B 1 125 ? -9.531 6.395 5.973 1 98.25 125 GLN B O 1
ATOM 2455 N N . LEU B 1 126 ? -8.719 6.602 8.039 1 98.31 126 LEU B N 1
ATOM 2456 C CA . LEU B 1 126 ? -7.402 7.141 7.703 1 98.31 126 LEU B CA 1
ATOM 2457 C C . LEU B 1 126 ? -6.293 6.195 8.156 1 98.31 126 LEU B C 1
ATOM 2459 O O . LEU B 1 126 ? -6.461 5.469 9.141 1 98.31 126 LEU B O 1
ATOM 2463 N N . TYR B 1 127 ? -5.199 6.18 7.371 1 98.38 127 TYR B N 1
ATOM 2464 C CA . TYR B 1 127 ? -4.074 5.352 7.785 1 98.38 127 TYR B CA 1
ATOM 2465 C C . TYR B 1 127 ? -2.752 6.074 7.559 1 98.38 127 TYR B C 1
ATOM 2467 O O . TYR B 1 127 ? -2.703 7.086 6.852 1 98.38 127 TYR B O 1
ATOM 2475 N N . CYS B 1 128 ? -1.757 5.613 8.227 1 97.81 128 CYS B N 1
ATOM 2476 C CA . CYS B 1 128 ? -0.392 6.066 7.988 1 97.81 128 CYS B CA 1
ATOM 2477 C C . CYS B 1 128 ? 0.612 4.961 8.289 1 97.81 128 CYS B C 1
ATOM 2479 O O . CYS B 1 128 ? 0.308 4.023 9.031 1 97.81 128 CYS B O 1
ATOM 2481 N N . ASN B 1 129 ? 1.689 5.031 7.645 1 97.75 129 ASN B N 1
ATOM 2482 C CA . ASN B 1 129 ? 2.838 4.156 7.852 1 97.75 129 ASN B CA 1
ATOM 2483 C C . ASN B 1 129 ? 4.074 4.941 8.273 1 97.75 129 ASN B C 1
ATOM 2485 O O . ASN B 1 129 ? 4.406 5.961 7.664 1 97.75 129 ASN B O 1
ATOM 2489 N N . ILE B 1 130 ? 4.68 4.492 9.352 1 97.44 130 ILE B N 1
ATOM 2490 C CA . ILE B 1 130 ? 5.734 5.285 9.969 1 97.44 130 ILE B CA 1
ATOM 2491 C C . ILE B 1 130 ? 6.949 4.406 10.242 1 97.44 130 ILE B C 1
ATOM 2493 O O . ILE B 1 130 ? 6.816 3.311 10.797 1 97.44 130 ILE B O 1
ATOM 2497 N N . ALA B 1 131 ? 8.133 4.918 9.82 1 96.88 131 ALA B N 1
ATOM 2498 C CA . ALA B 1 131 ? 9.344 4.219 10.242 1 96.88 131 ALA B CA 1
ATOM 2499 C C . ALA B 1 131 ? 9.391 4.066 11.766 1 96.88 131 ALA B C 1
ATOM 2501 O O . ALA B 1 131 ? 9.07 5.008 12.492 1 96.88 131 ALA B O 1
ATOM 2502 N N . VAL B 1 132 ? 9.82 2.898 12.219 1 97.06 132 VAL B N 1
ATOM 2503 C CA . VAL B 1 132 ? 9.766 2.617 13.648 1 97.06 132 VAL B CA 1
ATOM 2504 C C . VAL B 1 132 ? 10.719 3.549 14.391 1 97.06 132 VAL B C 1
ATOM 2506 O O . VAL B 1 132 ? 10.57 3.77 15.594 1 97.06 132 VAL B O 1
ATOM 2509 N N . THR B 1 133 ? 11.664 4.109 13.742 1 95.81 133 THR B N 1
ATOM 2510 C CA . THR B 1 133 ? 12.648 4.996 14.359 1 95.81 133 THR B CA 1
ATOM 2511 C C . THR B 1 133 ? 12.078 6.406 14.508 1 95.81 133 THR B C 1
ATOM 2513 O O . THR B 1 133 ? 12.656 7.238 15.211 1 95.81 133 THR B O 1
ATOM 2516 N N . ASN B 1 134 ? 11.016 6.688 13.844 1 94.69 134 ASN B N 1
ATOM 2517 C CA . ASN B 1 134 ? 10.398 8.008 13.93 1 94.69 134 ASN B CA 1
ATOM 2518 C C . ASN B 1 134 ? 9.438 8.094 15.117 1 94.69 134 ASN B C 1
ATOM 2520 O O . ASN B 1 134 ? 8.227 8.203 14.93 1 94.69 134 ASN B O 1
ATOM 2524 N N . GLN B 1 135 ? 10.023 8.203 16.234 1 96.44 135 GLN B N 1
ATOM 2525 C CA . GLN B 1 135 ? 9.258 8.156 17.469 1 96.44 135 GLN B CA 1
ATOM 2526 C C . GLN B 1 135 ? 8.312 9.352 17.578 1 96.44 135 GLN B C 1
ATOM 2528 O O . GLN B 1 135 ? 7.199 9.227 18.078 1 96.44 135 GLN B O 1
ATOM 2533 N N . ALA B 1 136 ? 8.734 10.508 17.156 1 94.56 136 ALA B N 1
ATOM 2534 C CA . ALA B 1 136 ? 7.914 11.711 17.219 1 94.56 136 ALA B CA 1
ATOM 2535 C C . ALA B 1 136 ? 6.609 11.531 16.453 1 94.56 136 ALA B C 1
ATOM 2537 O O . ALA B 1 136 ? 5.535 11.859 16.953 1 94.56 136 ALA B O 1
ATOM 2538 N N . SER B 1 137 ? 6.73 10.969 15.281 1 96.19 137 SER B N 1
ATOM 2539 C CA . SER B 1 137 ? 5.539 10.727 14.477 1 96.19 137 SER B CA 1
ATOM 2540 C C . SER B 1 137 ? 4.66 9.648 15.094 1 96.19 137 SER B C 1
ATOM 2542 O O . SER B 1 137 ? 3.434 9.773 15.117 1 96.19 137 SER B O 1
ATOM 2544 N N . ILE B 1 138 ? 5.293 8.625 15.547 1 97.75 138 ILE B N 1
ATOM 2545 C CA . ILE B 1 138 ? 4.543 7.551 16.188 1 97.75 138 ILE B CA 1
ATOM 2546 C C . ILE B 1 138 ? 3.723 8.117 17.344 1 97.75 138 ILE B C 1
ATOM 2548 O O . ILE B 1 138 ? 2.523 7.844 17.453 1 97.75 138 ILE B O 1
ATOM 2552 N N . GLU B 1 139 ? 4.301 8.914 18.156 1 97.62 139 GLU B N 1
ATOM 2553 C CA . GLU B 1 139 ? 3.615 9.523 19.297 1 97.62 139 GLU B CA 1
ATOM 2554 C C . GLU B 1 139 ? 2.5 10.453 18.828 1 97.62 139 GLU B C 1
ATOM 2556 O O . GLU B 1 139 ? 1.407 10.453 19.406 1 97.62 139 GLU B O 1
ATOM 2561 N N . LEU B 1 140 ? 2.771 11.211 17.844 1 97.75 140 LEU B N 1
ATOM 2562 C CA . LEU B 1 140 ? 1.788 12.148 17.297 1 97.75 140 LEU B CA 1
ATOM 2563 C C . LEU B 1 140 ? 0.515 11.414 16.891 1 97.75 140 LEU B C 1
ATOM 2565 O O . LEU B 1 140 ? -0.58 11.766 17.328 1 97.75 140 LEU B O 1
ATOM 2569 N N . PHE B 1 141 ? 0.67 10.414 16.094 1 98.12 141 PHE B N 1
ATOM 2570 C CA . PHE B 1 141 ? -0.496 9.734 15.531 1 98.12 141 PHE B CA 1
ATOM 2571 C C . PHE B 1 141 ? -1.197 8.898 16.594 1 98.12 141 PHE B C 1
ATOM 2573 O O . PHE B 1 141 ? -2.428 8.844 16.641 1 98.12 141 PHE B O 1
ATOM 2580 N N . THR B 1 142 ? -0.402 8.258 17.422 1 98.12 142 THR B N 1
ATOM 2581 C CA . THR B 1 142 ? -1.01 7.488 18.5 1 98.12 142 THR B CA 1
ATOM 2582 C C . THR B 1 142 ? -1.804 8.398 19.422 1 98.12 142 THR B C 1
ATOM 2584 O O . THR B 1 142 ? -2.922 8.07 19.828 1 98.12 142 THR B O 1
ATOM 2587 N N . LYS B 1 143 ? -1.295 9.555 19.75 1 97.31 143 LYS B N 1
ATOM 2588 C CA . LYS B 1 143 ? -1.961 10.516 20.625 1 97.31 143 LYS B CA 1
ATOM 2589 C C . LYS B 1 143 ? -3.248 11.031 19.984 1 97.31 143 LYS B C 1
ATOM 2591 O O . LYS B 1 143 ? -4.148 11.5 20.688 1 97.31 143 LYS B O 1
ATOM 2596 N N . ASN B 1 144 ? -3.283 10.945 18.703 1 97.44 144 ASN B N 1
ATOM 2597 C CA . ASN B 1 144 ? -4.461 11.438 18 1 97.44 144 ASN B CA 1
ATOM 2598 C C . ASN B 1 144 ? -5.371 10.297 17.562 1 97.44 144 ASN B C 1
ATOM 2600 O O . ASN B 1 144 ? -6.086 10.414 16.562 1 97.44 144 ASN B O 1
ATOM 2604 N N . GLY B 1 145 ? -5.27 9.164 18.188 1 97.88 145 GLY B N 1
ATOM 2605 C CA . GLY B 1 145 ? -6.301 8.141 18.109 1 97.88 145 GLY B CA 1
ATOM 2606 C C . GLY B 1 145 ? -5.945 7.008 17.172 1 97.88 145 GLY B C 1
ATOM 2607 O O . GLY B 1 145 ? -6.652 6 17.109 1 97.88 145 GLY B O 1
ATOM 2608 N N . PHE B 1 146 ? -4.848 7.133 16.469 1 98.56 146 PHE B N 1
ATOM 2609 C CA . PHE B 1 146 ? -4.461 6.055 15.562 1 98.56 146 PHE B CA 1
ATOM 2610 C C . PHE B 1 146 ? -4.008 4.832 16.359 1 98.56 146 PHE B C 1
ATOM 2612 O O . PHE B 1 146 ? -3.32 4.957 17.375 1 98.56 146 PHE B O 1
ATOM 2619 N N . GLN B 1 147 ? -4.375 3.652 15.82 1 98.5 147 GLN B N 1
ATOM 2620 C CA . GLN B 1 147 ? -3.998 2.393 16.453 1 98.5 147 GLN B CA 1
ATOM 2621 C C . GLN B 1 147 ? -2.949 1.657 15.625 1 98.5 147 GLN B C 1
ATOM 2623 O O . GLN B 1 147 ? -3.074 1.557 14.398 1 98.5 147 GLN B O 1
ATOM 2628 N N . LYS B 1 148 ? -1.93 1.186 16.328 1 98.44 148 LYS B N 1
ATOM 2629 C CA . LYS B 1 148 ? -0.934 0.353 15.664 1 98.44 148 LYS B CA 1
ATOM 2630 C C . LYS B 1 148 ? -1.502 -1.024 15.336 1 98.44 148 LYS B C 1
ATOM 2632 O O . LYS B 1 148 ? -1.959 -1.743 16.234 1 98.44 148 LYS B O 1
ATOM 2637 N N . ILE B 1 149 ? -1.411 -1.422 14.094 1 98.31 149 ILE B N 1
ATOM 2638 C CA . ILE B 1 149 ? -2.086 -2.654 13.695 1 98.31 149 ILE B CA 1
ATOM 2639 C C . ILE B 1 149 ? -1.054 -3.699 13.281 1 98.31 149 ILE B C 1
ATOM 2641 O O . ILE B 1 149 ? -1.386 -4.875 13.102 1 98.31 149 ILE B O 1
ATOM 2645 N N . GLY B 1 150 ? 0.133 -3.297 13.07 1 98.12 150 GLY B N 1
ATOM 2646 C CA . GLY B 1 150 ? 1.172 -4.23 12.672 1 98.12 150 GLY B CA 1
ATOM 2647 C C . GLY B 1 150 ? 2.494 -3.557 12.359 1 98.12 150 GLY B C 1
ATOM 2648 O O . GLY B 1 150 ? 2.607 -2.332 12.438 1 98.12 150 GLY B O 1
ATOM 2649 N N . ILE B 1 151 ? 3.463 -4.391 12.133 1 98.44 151 ILE B N 1
ATOM 2650 C CA . ILE B 1 151 ? 4.801 -3.938 11.766 1 98.44 151 ILE B CA 1
ATOM 2651 C C . ILE B 1 151 ? 5.281 -4.691 10.523 1 98.44 151 ILE B C 1
ATOM 2653 O O . ILE B 1 151 ? 5.25 -5.922 10.492 1 98.44 151 ILE B O 1
ATOM 2657 N N . ARG B 1 152 ? 5.645 -3.953 9.461 1 98.06 152 ARG B N 1
ATOM 2658 C CA . ARG B 1 152 ? 6.352 -4.547 8.328 1 98.06 152 ARG B CA 1
ATOM 2659 C C . ARG B 1 152 ? 7.848 -4.637 8.602 1 98.06 152 ARG B C 1
ATOM 2661 O O . ARG B 1 152 ? 8.508 -3.619 8.836 1 98.06 152 ARG B O 1
ATOM 2668 N N . LYS B 1 153 ? 8.359 -5.812 8.516 1 98.25 153 LYS B N 1
ATOM 2669 C CA . LYS B 1 153 ? 9.773 -6.043 8.812 1 98.25 153 LYS B CA 1
ATOM 2670 C C . LYS B 1 153 ? 10.641 -5.762 7.59 1 98.25 153 LYS B C 1
ATOM 2672 O O . LYS B 1 153 ? 10.289 -6.148 6.473 1 98.25 153 LYS B O 1
ATOM 2677 N N . GLU B 1 154 ? 11.789 -5.035 7.848 1 97.88 154 GLU B N 1
ATOM 2678 C CA . GLU B 1 154 ? 12.781 -4.746 6.812 1 97.88 154 GLU B CA 1
ATOM 2679 C C . GLU B 1 154 ? 12.133 -4.105 5.59 1 97.88 154 GLU B C 1
ATOM 2681 O O . GLU B 1 154 ? 12.5 -4.414 4.453 1 97.88 154 GLU B O 1
ATOM 2686 N N . TRP B 1 155 ? 11.234 -3.244 5.809 1 97.62 155 TRP B N 1
ATOM 2687 C CA . TRP B 1 155 ? 10.383 -2.693 4.754 1 97.62 155 TRP B CA 1
ATOM 2688 C C . TRP B 1 155 ? 11.062 -1.503 4.082 1 97.62 155 TRP B C 1
ATOM 2690 O O . TRP B 1 155 ? 10.844 -1.249 2.893 1 97.62 155 TRP B O 1
ATOM 2700 N N . LEU B 1 156 ? 11.789 -0.816 4.84 1 96 156 LEU B N 1
ATOM 2701 C CA . LEU B 1 156 ? 12.445 0.389 4.348 1 96 156 LEU B CA 1
ATOM 2702 C C . LEU B 1 156 ? 13.945 0.172 4.211 1 96 156 LEU B C 1
ATOM 2704 O O . LEU B 1 156 ? 14.641 -0.065 5.207 1 96 156 LEU B O 1
ATOM 2708 N N . LYS B 1 157 ? 14.422 0.228 2.969 1 94.94 157 LYS B N 1
ATOM 2709 C CA . LYS B 1 157 ? 15.867 0.214 2.754 1 94.94 157 LYS B CA 1
ATOM 2710 C C . LYS B 1 157 ? 16.484 1.576 3.062 1 94.94 157 LYS B C 1
ATOM 2712 O O . LYS B 1 157 ? 15.953 2.609 2.648 1 94.94 157 LYS B O 1
ATOM 2717 N N . THR B 1 158 ? 17.469 1.571 3.863 1 92.88 158 THR B N 1
ATOM 2718 C CA . THR B 1 158 ? 18.203 2.787 4.203 1 92.88 158 THR B CA 1
ATOM 2719 C C . THR B 1 158 ? 19.688 2.629 3.91 1 92.88 158 THR B C 1
ATOM 2721 O O . THR B 1 158 ? 20.125 1.554 3.5 1 92.88 158 THR B O 1
ATOM 2724 N N . LEU B 1 159 ? 20.438 3.703 4.059 1 89.19 159 LEU B N 1
ATOM 2725 C CA . LEU B 1 159 ? 21.891 3.645 3.859 1 89.19 159 LEU B CA 1
ATOM 2726 C C . LEU B 1 159 ? 22.531 2.713 4.875 1 89.19 159 LEU B C 1
ATOM 2728 O O . LEU B 1 159 ? 23.594 2.127 4.605 1 89.19 159 LEU B O 1
ATOM 2732 N N . LYS B 1 160 ? 21.906 2.586 6.023 1 91.81 160 LYS B N 1
ATOM 2733 C CA . LYS B 1 160 ? 22.453 1.798 7.121 1 91.81 160 LYS B CA 1
ATOM 2734 C C . LYS B 1 160 ? 21.906 0.376 7.113 1 91.81 160 LYS B C 1
ATOM 2736 O O . LYS B 1 160 ? 22.266 -0.443 7.961 1 91.81 160 LYS B O 1
ATOM 2741 N N . GLY B 1 161 ? 21.078 0.019 6.09 1 94.44 161 GLY B N 1
ATOM 2742 C CA . GLY B 1 161 ? 20.438 -1.29 6.051 1 94.44 161 GLY B CA 1
ATOM 2743 C C . GLY B 1 161 ? 18.922 -1.22 5.926 1 94.44 161 GLY B C 1
ATOM 2744 O O . GLY B 1 161 ? 18.406 -0.406 5.164 1 94.44 161 GLY B O 1
ATOM 2745 N N . TRP B 1 162 ? 18.281 -2.184 6.668 1 95.62 162 TRP B N 1
ATOM 2746 C CA . TRP B 1 162 ? 16.828 -2.258 6.605 1 95.62 162 TRP B CA 1
ATOM 2747 C C . TRP B 1 162 ? 16.188 -1.724 7.887 1 95.62 162 TRP B C 1
ATOM 2749 O O . TRP B 1 162 ? 16.734 -1.923 8.977 1 95.62 162 TRP B O 1
ATOM 2759 N N . GLU B 1 163 ? 15.062 -1.055 7.723 1 96.94 163 GLU B N 1
ATOM 2760 C CA . GLU B 1 163 ? 14.281 -0.559 8.859 1 96.94 163 GLU B CA 1
ATOM 2761 C C . GLU B 1 163 ? 12.836 -1.042 8.789 1 96.94 163 GLU B C 1
ATOM 2763 O O . GLU B 1 163 ? 12.266 -1.147 7.703 1 96.94 163 GLU B O 1
ATOM 2768 N N . ASP B 1 164 ? 12.328 -1.288 9.961 1 98.06 164 ASP B N 1
ATOM 2769 C CA . ASP B 1 164 ? 10.93 -1.702 10.062 1 98.06 164 ASP B CA 1
ATOM 2770 C C . ASP B 1 164 ? 9.992 -0.506 9.906 1 98.06 164 ASP B C 1
ATOM 2772 O O . ASP B 1 164 ? 10.391 0.637 10.141 1 98.06 164 ASP B O 1
ATOM 2776 N N . GLU B 1 165 ? 8.766 -0.814 9.469 1 98.12 165 GLU B N 1
ATOM 2777 C CA . GLU B 1 165 ? 7.719 0.195 9.336 1 98.12 165 GLU B CA 1
ATOM 2778 C C . GLU B 1 165 ? 6.477 -0.192 10.133 1 98.12 165 GLU B C 1
ATOM 2780 O O . GLU B 1 165 ? 5.961 -1.302 9.984 1 98.12 165 GLU B O 1
ATOM 2785 N N . ALA B 1 166 ? 6.023 0.707 10.984 1 98.56 166 ALA B N 1
ATOM 2786 C CA . ALA B 1 166 ? 4.809 0.49 11.758 1 98.56 166 ALA B CA 1
ATOM 2787 C C . ALA B 1 166 ? 3.576 0.975 11 1 98.56 166 ALA B C 1
ATOM 2789 O O . ALA B 1 166 ? 3.607 2.029 10.359 1 98.56 166 ALA B O 1
ATOM 2790 N N . LEU B 1 167 ? 2.559 0.179 11.078 1 98.5 167 LEU B N 1
ATOM 2791 C CA . LEU B 1 167 ? 1.31 0.461 10.383 1 98.5 167 LEU B CA 1
ATOM 2792 C C . LEU B 1 167 ? 0.241 0.949 11.352 1 98.5 167 LEU B C 1
ATOM 2794 O O . LEU B 1 167 ? 0.031 0.343 12.406 1 98.5 167 LEU B O 1
ATOM 2798 N N . PHE B 1 168 ? -0.463 2.08 10.977 1 98.62 168 PHE B N 1
ATOM 2799 C CA . PHE B 1 168 ? -1.477 2.658 11.852 1 98.62 168 PHE B CA 1
ATOM 2800 C C . PHE B 1 168 ? -2.775 2.896 11.086 1 98.62 168 PHE B C 1
ATOM 2802 O O . PHE B 1 168 ? -2.754 3.215 9.898 1 98.62 168 PHE B O 1
ATOM 2809 N N . GLN B 1 169 ? -3.893 2.727 11.82 1 98.69 169 GLN B N 1
ATOM 2810 C CA . GLN B 1 169 ? -5.219 3.045 11.297 1 98.69 169 GLN B CA 1
ATOM 2811 C C . GLN B 1 169 ? -5.996 3.924 12.273 1 98.69 169 GLN B C 1
ATOM 2813 O O . GLN B 1 169 ? -5.801 3.836 13.492 1 98.69 169 GLN B O 1
ATOM 2818 N N . LEU B 1 170 ? -6.836 4.758 11.75 1 98.62 170 LEU B N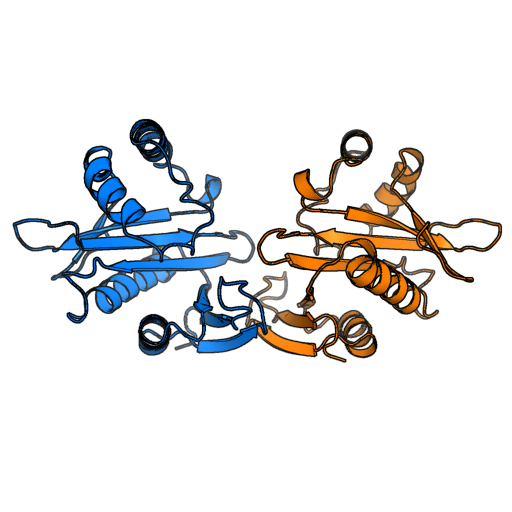 1
ATOM 2819 C CA . LEU B 1 170 ? -7.879 5.477 12.477 1 98.62 170 LEU B CA 1
ATOM 2820 C C . LEU B 1 170 ? -9.234 5.316 11.797 1 98.62 170 LEU B C 1
ATOM 2822 O O . LEU B 1 170 ? -9.453 5.867 10.711 1 98.62 170 LEU B O 1
ATOM 2826 N N . ILE B 1 171 ? -10.117 4.512 12.375 1 98.06 171 ILE B N 1
ATOM 2827 C CA . ILE B 1 171 ? -11.438 4.246 11.805 1 98.06 171 ILE B CA 1
ATOM 2828 C C . ILE B 1 171 ? -12.469 5.176 12.43 1 98.06 171 ILE B C 1
ATOM 2830 O O . ILE B 1 171 ? -12.492 5.359 13.648 1 98.06 171 ILE B O 1
ATOM 2834 N N . LYS B 1 172 ? -13.281 5.707 11.516 1 93.5 172 LYS B N 1
ATOM 2835 C CA . LYS B 1 172 ? -14.305 6.641 11.984 1 93.5 172 LYS B CA 1
ATOM 2836 C C . LYS B 1 172 ? -15.188 5.996 13.047 1 93.5 172 LYS B C 1
ATOM 2838 O O . LYS B 1 172 ? -15.703 4.891 12.852 1 93.5 172 LYS B O 1
ATOM 2843 N N . GLY B 1 173 ? -15.461 6.688 14.062 1 80.12 173 GLY B N 1
ATOM 2844 C CA . GLY B 1 173 ? -16.312 6.211 15.133 1 80.12 173 GLY B CA 1
ATOM 2845 C C . GLY B 1 173 ? -15.641 5.207 16.047 1 80.12 173 GLY B C 1
ATOM 2846 O O . GLY B 1 173 ? -16.25 4.711 16.984 1 80.12 173 GLY B O 1
ATOM 2847 N N . GLY B 1 174 ? -14.531 4.602 15.641 1 64.75 174 GLY B N 1
ATOM 2848 C CA . GLY B 1 174 ? -13.828 3.619 16.453 1 64.75 174 GLY B CA 1
ATOM 2849 C C . GLY B 1 174 ? -13.188 4.211 17.688 1 64.75 174 GLY B C 1
ATOM 2850 O O . GLY B 1 174 ? -12.391 3.551 18.359 1 64.75 174 GLY B O 1
ATOM 2851 N N . ASN B 1 175 ? -13.406 5.449 18.078 1 46.38 175 ASN B N 1
ATOM 2852 C CA . ASN B 1 175 ? -12.883 5.859 19.375 1 46.38 175 ASN B CA 1
ATOM 2853 C C . ASN B 1 175 ? -13.516 5.062 20.516 1 46.38 175 ASN B C 1
ATOM 2855 O O . ASN B 1 175 ? -14.695 4.711 20.453 1 46.38 175 ASN B O 1
#

Nearest PDB structures (foldseek):
  7kwj-assembly1_B  TM=8.959E-01  e=1.285E-15  Vibrio cholerae O1 biovar El Tor str. N16961
  7kwj-assembly1_A  TM=8.890E-01  e=3.022E-15  Vibrio cholerae O1 biovar El Tor str. N16961
  7kx2-assembly1_B  TM=8.915E-01  e=1.671E-14  Vibrio cholerae O1 biovar El Tor str. N16961
  7kwj-assembly1_C  TM=9.002E-01  e=2.410E-14  Vibrio cholerae O1 biovar El Tor str. N16961
  7kwh-assembly1_D  TM=8.798E-01  e=8.029E-15  Vibrio cholerae O1 biovar El Tor str. N16961

InterPro domains:
  IPR000182 GNAT domain [PF13302] (7-147)
  IPR000182 GNAT domain [PS51186] (7-169)
  IPR016181 Acyl-CoA N-acyltransferase [SSF55729] (2-171)

Organism: NCBI:txid889453

pLDDT: mean 84.66, std 17.21, range [37.81, 98.75]

Sequence (350 aa):
MIKNDVLILRAVEPQDIDILYQWENNMEIWQAGNTLVPFSKYQLKKYIESSSLDLYQTKQLRLMIDLAAQNRSTIGMIDLFDFDPYHNRAGVGIMIHQSYRGKGYASSSL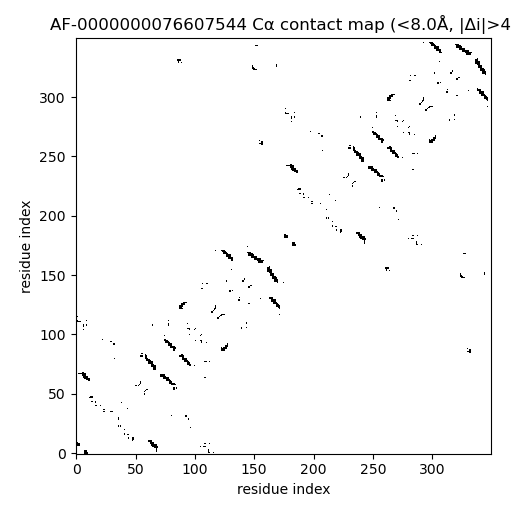NLFIDYCFNHLGIHQLYCNIAVTNQASIELFTKNGFQKIGIRKEWLKTLKGWEDEALFQLIKGGNMIKNDVLILRAVEPQDIDILYQWENNMEIWQAGNTLVPFSKYQLKKYIESSSLDLYQTKQLRLMIDLAAQNRSTIGMIDLFDFDPYHNRAGVGIMIHQSYRGKGYASSSLNLFIDYCFNHLGIHQLYCNIAVTNQASIELFTKNGFQKIGIRKEWLKTLKGWEDEALFQLIKGGN

Foldseek 3Di:
DLDDQWKDWAADDLVCLVVVLVCVVVPPDPVFDVPCDPDDSVRVSVCSVVVVDDCVVQVKGKIWMFTPDDVRDTFWIKMWHPQDVVLQETEIDIDGHPVPPPPCSLLVVVLSVVCCSCPVVNGFKYKYKAFPVPVVVVCSVVVNAKDFDDKAWQPDQDPVGGTIITIIMGGPPPD/DLDDQWKDWAADDLVCLVVVLVCVVVPPDPPFDVDDDPDDSVRVSVCSVVVVDDCVVQVKGKTWMFTPDDVRDTFWIKMWHPQDVVLQETEIDIDGHPVCPPPCSLLVVVLSVVCCSCPPVNGFKYKGKAFPVPVVVVCSVVVNAKDFDDKAWQPDQDPVGGTIITIIMGGPPPD

Solvent-accessible surface area (backbone atoms only — not comparable to full-atom values): 19493 Å² total; per-residue (Å²): 134,54,63,60,91,58,36,31,51,37,73,70,50,73,82,44,48,63,60,51,52,57,43,56,78,64,43,86,66,76,60,78,57,93,62,75,55,90,56,56,70,66,52,45,43,53,44,46,70,59,51,81,48,52,49,85,73,67,22,37,48,63,29,33,31,23,37,48,54,92,80,48,49,73,46,34,37,39,32,40,33,74,46,34,79,83,50,25,33,29,33,54,50,75,47,63,40,76,95,57,57,95,69,54,53,63,57,53,50,49,51,54,49,50,49,42,40,44,73,70,71,58,39,46,30,38,30,42,75,40,52,65,82,43,54,69,58,52,50,49,43,44,75,68,64,31,40,80,43,32,52,44,76,58,51,40,61,51,98,90,42,68,34,42,30,34,32,32,41,35,52,65,83,69,118,134,55,64,61,91,57,36,32,51,36,73,71,50,77,84,44,47,64,60,50,52,56,42,58,77,63,45,86,67,76,60,76,58,93,59,80,56,92,55,56,71,66,53,45,44,52,43,50,70,58,53,80,48,54,49,86,74,66,21,36,47,65,28,32,29,23,39,50,52,92,82,51,48,73,46,34,36,40,33,39,32,72,46,34,80,81,50,27,33,28,34,54,48,76,48,63,41,77,93,56,56,95,70,54,53,62,56,54,49,49,51,54,47,50,50,41,40,43,73,70,69,59,37,48,29,39,30,40,74,42,52,66,83,42,54,70,58,52,51,49,42,43,77,68,64,30,41,80,43,32,50,44,74,59,51,39,62,51,98,91,42,67,35,42,29,33,34,32,39,35,52,64,82,67,119

Radius of gyration: 22.64 Å; Cα contacts (8 Å, |Δi|>4): 581; chains: 2; bounding box: 45×71×49 Å

Secondary structure (DSSP, 8-state):
-EE-SSEEEEE--GGGHHHHHHHHTT-S---SSTT-----HHHHHHHHHH-S--HHHHS-EEEEEEESSTT--EEEEEEEEEEETTTTEEEEEEEE-GGGTTSSHHHHHHHHHHHIIIIIS--SEEEEEEETT-HHHHHHHHHTT-EEEEEEEEEEEETTEEEEEEEEEEETT--/-EE-SSEEEEE--GGGHHHHHHHHTT-S---SSTT-----HHHHHHHHHHH---HHHHS-EEEEEEESSTT--EEEEEEEEEEETTTTEEEEEEEE-GGGTTSSHHHHHHHHHHHIIIIIS--SEEEEEEETT-HHHHHHHHHTT-EEEEEEEEEEEETTEEEEEEEEEEETT--